Protein AF-A0A1Y2A714-F1 (afdb_monomer)

Foldseek 3Di:
DWDDPPPATHDDLVLLVLLPLVVVVVPPPCVPPCVVVVVVCVPDDPVNVVVVVVVVVVVVVVPPDDDDDPDPPPPDPPVVVVVVVVSVVSLVVVLVVLVVLVVVVVVVVVVVVVVVVVVVVLCVVQVPDDWDWDQAPVRDIDTDRPCPVVVLVVLVVVLVVLVVVLVVLVVVPPGAFDWPLSVLVNVLSVLCNVLPSVQLNVLCVPVVSPPVVSVVSNVVSVVVSVVVSCCSNCVLVVVCVVVVNNPQLVSGTGHDQQPQDPVPSHSPDCPPVDPVSSVSSVSSVSVVVVSPPQWDDDPNDIDGPPSVNSSCSVVPPD

Structure (mmCIF, N/CA/C/O backbone):
data_AF-A0A1Y2A714-F1
#
_entry.id   AF-A0A1Y2A714-F1
#
loop_
_atom_site.group_PDB
_atom_site.id
_atom_site.type_symbol
_atom_site.label_atom_id
_atom_site.label_alt_id
_atom_site.label_comp_id
_atom_site.label_asym_id
_atom_site.label_entity_id
_atom_site.label_seq_id
_atom_site.pdbx_PDB_ins_code
_atom_site.Cartn_x
_atom_site.Cartn_y
_atom_site.Cartn_z
_atom_site.occupancy
_atom_site.B_iso_or_equiv
_atom_site.auth_seq_id
_atom_site.auth_comp_id
_atom_site.auth_asym_id
_atom_site.auth_atom_id
_atom_site.pdbx_PDB_model_num
ATOM 1 N N . MET A 1 1 ? 9.488 -5.559 -3.056 1.00 41.94 1 MET A N 1
ATOM 2 C CA . MET A 1 1 ? 9.837 -6.793 -3.788 1.00 41.94 1 MET A CA 1
ATOM 3 C C . MET A 1 1 ? 11.002 -6.438 -4.694 1.00 41.94 1 MET A C 1
ATOM 5 O O . MET A 1 1 ? 10.881 -5.442 -5.398 1.00 41.94 1 MET A O 1
ATOM 9 N N . TYR A 1 2 ? 12.133 -7.137 -4.580 1.00 45.69 2 TYR A N 1
ATOM 10 C CA . TYR A 1 2 ? 13.398 -6.725 -5.201 1.00 45.69 2 TYR A CA 1
ATOM 11 C C . TYR A 1 2 ? 14.083 -7.926 -5.824 1.00 45.69 2 TYR A C 1
ATOM 13 O O . TYR A 1 2 ? 14.178 -8.977 -5.193 1.00 45.69 2 TYR A O 1
ATOM 21 N N . ILE A 1 3 ? 14.609 -7.734 -7.025 1.00 43.56 3 ILE A N 1
ATOM 22 C CA . ILE A 1 3 ? 15.665 -8.586 -7.552 1.00 43.56 3 ILE A CA 1
ATOM 23 C C . ILE A 1 3 ? 16.965 -7.998 -7.003 1.00 43.56 3 ILE A C 1
ATOM 25 O O . ILE A 1 3 ? 17.339 -6.874 -7.332 1.00 43.56 3 ILE A O 1
ATOM 29 N N . SER A 1 4 ? 17.575 -8.704 -6.056 1.00 37.75 4 SER A N 1
ATOM 30 C CA . SER A 1 4 ? 18.869 -8.346 -5.481 1.00 37.75 4 SER A CA 1
ATOM 31 C C . SER A 1 4 ? 19.906 -9.288 -6.069 1.00 37.75 4 SER A C 1
ATOM 33 O O . SER A 1 4 ? 20.139 -10.366 -5.527 1.00 37.75 4 SER A O 1
ATOM 35 N N . THR A 1 5 ? 20.557 -8.890 -7.157 1.00 37.88 5 THR A N 1
ATOM 36 C CA . THR A 1 5 ? 21.725 -9.610 -7.671 1.00 37.88 5 THR A CA 1
ATOM 37 C C . THR A 1 5 ? 22.938 -9.250 -6.819 1.00 37.88 5 THR A C 1
ATOM 39 O O . THR A 1 5 ? 23.708 -8.395 -7.239 1.00 37.88 5 THR A O 1
ATOM 42 N N . ALA A 1 6 ? 23.041 -9.839 -5.615 1.00 35.09 6 ALA A N 1
ATOM 43 C CA . ALA A 1 6 ? 24.144 -9.920 -4.625 1.00 35.09 6 ALA A CA 1
ATOM 44 C C . ALA A 1 6 ? 25.043 -8.688 -4.305 1.00 35.09 6 ALA A C 1
ATOM 46 O O . ALA A 1 6 ? 25.675 -8.666 -3.255 1.00 35.09 6 ALA A O 1
ATOM 47 N N . GLN A 1 7 ? 25.124 -7.672 -5.159 1.00 34.84 7 GLN A N 1
ATOM 48 C CA . GLN A 1 7 ? 25.982 -6.488 -5.088 1.00 34.84 7 GLN A CA 1
ATOM 49 C C . GLN A 1 7 ? 25.327 -5.237 -5.713 1.00 34.84 7 GLN A C 1
ATOM 51 O O . GLN A 1 7 ? 25.767 -4.126 -5.433 1.00 34.84 7 GLN A O 1
ATOM 56 N N . LYS A 1 8 ? 24.269 -5.378 -6.529 1.00 52.00 8 LYS A N 1
ATOM 57 C CA . LYS A 1 8 ? 23.484 -4.255 -7.075 1.00 52.00 8 LYS A CA 1
ATOM 58 C C . LYS A 1 8 ? 21.993 -4.464 -6.810 1.00 52.00 8 LYS A C 1
ATOM 60 O O . LYS A 1 8 ? 21.486 -5.582 -6.869 1.00 52.00 8 LYS A O 1
ATOM 65 N N . LEU A 1 9 ? 21.312 -3.374 -6.469 1.00 57.62 9 LEU A N 1
ATOM 66 C CA . LEU A 1 9 ? 19.875 -3.344 -6.228 1.00 57.62 9 LEU A CA 1
ATOM 67 C C . LEU A 1 9 ? 19.150 -3.136 -7.560 1.00 57.62 9 LEU A C 1
ATOM 69 O O . LEU A 1 9 ? 19.301 -2.080 -8.169 1.00 57.62 9 LEU A O 1
ATOM 73 N N . GLY A 1 10 ? 18.387 -4.137 -8.001 1.00 62.19 10 GLY A N 1
ATOM 74 C CA . GLY A 1 10 ? 17.701 -4.142 -9.293 1.00 62.19 10 GLY A CA 1
ATOM 75 C C . GLY A 1 10 ? 18.187 -5.261 -10.213 1.00 62.19 10 GLY A C 1
ATOM 76 O O . GLY A 1 10 ? 19.173 -5.935 -9.931 1.00 62.19 10 GLY A O 1
ATO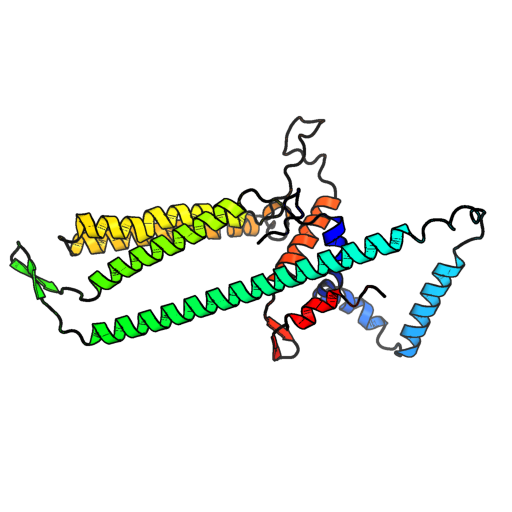M 77 N N . MET A 1 11 ? 17.465 -5.459 -11.313 1.00 66.88 11 MET A N 1
ATOM 78 C CA . MET A 1 11 ? 17.868 -6.362 -12.386 1.00 66.88 11 MET A CA 1
ATOM 79 C C . MET A 1 11 ? 18.783 -5.590 -13.349 1.00 66.88 11 MET A C 1
ATOM 81 O O . MET A 1 11 ? 18.513 -4.431 -13.679 1.00 66.88 11 MET A O 1
ATOM 85 N N . SER A 1 12 ? 19.887 -6.184 -13.789 1.00 69.81 12 SER A N 1
ATOM 86 C CA . SER A 1 12 ? 20.705 -5.542 -14.825 1.00 69.81 12 SER A CA 1
ATOM 87 C C . SER A 1 12 ? 19.903 -5.402 -16.126 1.00 69.81 12 SER A C 1
ATOM 89 O O . SER A 1 12 ? 18.971 -6.167 -16.378 1.00 69.81 12 SER A O 1
ATOM 91 N N . TYR A 1 13 ? 20.245 -4.417 -16.963 1.00 72.12 13 TYR A N 1
ATOM 92 C CA . TYR A 1 13 ? 19.576 -4.251 -18.258 1.00 72.12 13 TYR A CA 1
ATOM 93 C C . TYR A 1 13 ? 19.666 -5.525 -19.108 1.00 72.12 13 TYR A C 1
ATOM 95 O O . TYR A 1 13 ? 18.669 -5.937 -19.695 1.00 72.12 13 TYR A O 1
ATOM 103 N N . ASP A 1 14 ? 20.822 -6.190 -19.088 1.00 73.62 14 ASP A N 1
ATOM 104 C CA . ASP A 1 14 ? 21.053 -7.435 -19.822 1.00 73.62 14 ASP A CA 1
ATOM 105 C C . ASP A 1 14 ? 20.144 -8.568 -19.336 1.00 73.62 14 ASP A C 1
ATOM 107 O O . ASP A 1 14 ? 19.636 -9.348 -20.135 1.00 73.62 14 ASP A O 1
ATOM 111 N N . GLU A 1 15 ? 19.904 -8.668 -18.028 1.00 73.00 15 GLU A N 1
ATOM 112 C CA . GLU A 1 15 ? 18.958 -9.637 -17.466 1.00 73.00 15 GLU A CA 1
ATOM 113 C C . GLU A 1 15 ? 17.512 -9.314 -17.854 1.00 73.00 15 GLU A C 1
ATOM 115 O O . GLU A 1 15 ? 16.745 -10.228 -18.149 1.00 73.00 15 GLU A O 1
ATOM 120 N N . LEU A 1 16 ? 17.151 -8.029 -17.907 1.00 78.12 16 LEU A N 1
ATOM 121 C CA . LEU A 1 16 ? 15.817 -7.579 -18.298 1.00 78.12 16 LEU A CA 1
ATOM 122 C C . LEU A 1 16 ? 15.546 -7.816 -19.792 1.00 78.12 16 LEU A C 1
ATOM 124 O O . LEU A 1 16 ? 14.443 -8.207 -20.164 1.00 78.12 16 LEU A O 1
ATOM 128 N N . ASP A 1 17 ? 16.546 -7.602 -20.651 1.00 77.19 17 ASP A N 1
ATOM 129 C CA . ASP A 1 17 ? 16.449 -7.837 -22.096 1.00 77.19 17 ASP A CA 1
ATOM 130 C C . ASP A 1 17 ? 16.287 -9.329 -22.424 1.00 77.19 17 ASP A C 1
ATOM 132 O O . ASP A 1 17 ? 15.484 -9.713 -23.275 1.00 77.19 17 ASP A O 1
ATOM 136 N N . ARG A 1 18 ? 16.954 -10.197 -21.653 1.00 75.62 18 ARG A N 1
ATOM 137 C CA . ARG A 1 18 ? 16.832 -11.660 -21.771 1.00 75.62 18 ARG A CA 1
ATOM 138 C C . ARG A 1 18 ? 15.441 -12.194 -21.441 1.00 75.62 18 ARG A C 1
ATOM 140 O O . ARG A 1 18 ? 15.117 -13.305 -21.851 1.00 75.62 18 ARG A O 1
ATOM 147 N N . LEU A 1 19 ? 14.604 -11.437 -20.727 1.00 71.50 19 LEU A N 1
ATOM 148 C CA . LEU A 1 19 ? 13.249 -11.868 -20.374 1.00 71.50 19 LEU A CA 1
ATOM 149 C C . LEU A 1 19 ? 12.260 -11.847 -21.546 1.00 71.50 19 LEU A C 1
ATOM 151 O O . LEU A 1 19 ? 11.089 -12.105 -21.303 1.00 71.50 19 LEU A O 1
ATOM 155 N N . ASN A 1 20 ? 12.686 -11.543 -22.780 1.00 67.88 20 ASN A N 1
ATOM 156 C CA . ASN A 1 20 ? 11.865 -11.548 -24.000 1.00 67.88 20 ASN A CA 1
ATOM 157 C C . ASN A 1 20 ? 10.386 -11.173 -23.756 1.00 67.88 20 ASN A C 1
ATOM 159 O O . ASN A 1 20 ? 9.452 -11.913 -24.077 1.00 67.88 20 ASN A O 1
ATOM 163 N N . LEU A 1 21 ? 10.165 -10.003 -23.145 1.00 69.69 21 LEU A N 1
ATOM 164 C CA . LEU A 1 21 ? 8.827 -9.530 -22.769 1.00 69.69 21 LEU A CA 1
ATOM 165 C C . LEU A 1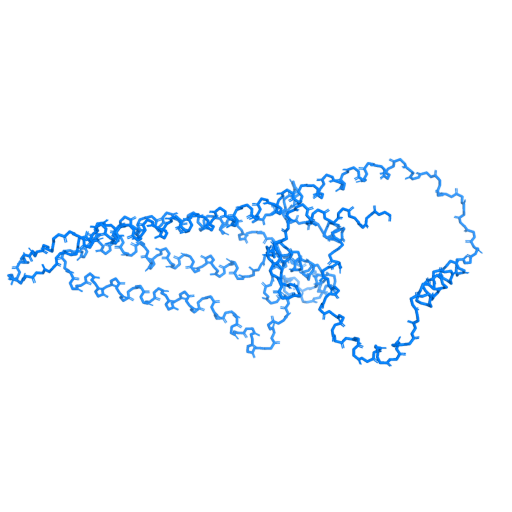 21 ? 7.949 -9.201 -23.995 1.00 69.69 21 LEU A C 1
ATOM 167 O O . LEU A 1 21 ? 6.774 -8.869 -23.836 1.00 69.69 21 LEU A O 1
ATOM 171 N N . GLN A 1 22 ? 8.487 -9.325 -25.217 1.00 65.38 22 GLN A N 1
ATOM 172 C CA . GLN A 1 22 ? 7.784 -9.077 -26.479 1.00 65.38 22 GLN A CA 1
ATOM 173 C C . GLN A 1 22 ? 6.536 -9.954 -26.646 1.00 65.38 22 GLN A C 1
ATOM 175 O O . GLN A 1 22 ? 5.568 -9.519 -27.269 1.00 65.38 22 GLN A O 1
ATOM 180 N N . VAL A 1 23 ? 6.499 -11.137 -26.017 1.00 58.88 23 VAL A N 1
ATOM 181 C CA . VAL A 1 23 ? 5.310 -12.011 -25.992 1.00 58.88 23 VAL A CA 1
ATOM 182 C C . VAL A 1 23 ? 4.069 -11.276 -25.459 1.00 58.88 23 VAL A C 1
ATOM 184 O O . VAL A 1 23 ? 2.953 -11.567 -25.883 1.00 58.88 23 VAL A O 1
ATOM 187 N N . PHE A 1 24 ? 4.247 -10.278 -24.587 1.00 56.84 24 PHE A N 1
ATOM 188 C CA . PHE A 1 24 ? 3.150 -9.502 -24.003 1.00 56.84 24 PHE A CA 1
ATOM 189 C C . PHE A 1 24 ? 2.828 -8.208 -24.762 1.00 56.84 24 PHE A C 1
ATOM 191 O O . PHE A 1 24 ? 1.756 -7.643 -24.560 1.00 56.84 24 PHE A O 1
ATOM 198 N N . GLN A 1 25 ? 3.708 -7.744 -25.654 1.00 58.78 25 GLN A N 1
ATOM 199 C CA . GLN A 1 25 ? 3.500 -6.503 -26.412 1.00 58.78 25 GLN A CA 1
ATOM 200 C C . GLN A 1 25 ? 2.583 -6.693 -27.634 1.00 58.78 25 GLN A C 1
ATOM 202 O O . GLN A 1 25 ? 1.975 -5.731 -28.098 1.00 58.78 25 GLN A O 1
ATOM 207 N N . ASN A 1 26 ? 2.418 -7.928 -28.120 1.00 53.97 26 ASN A N 1
ATOM 208 C CA . ASN A 1 26 ? 1.692 -8.219 -29.363 1.00 53.97 26 ASN A CA 1
ATOM 209 C C . ASN A 1 26 ? 0.158 -8.099 -29.292 1.00 53.97 26 ASN A C 1
ATOM 211 O O . ASN A 1 26 ? -0.487 -8.197 -30.336 1.00 53.97 26 ASN A O 1
ATOM 215 N N . ASN A 1 27 ? -0.444 -7.872 -28.120 1.00 55.66 27 ASN A N 1
ATOM 216 C CA . ASN A 1 27 ? -1.904 -7.744 -28.028 1.00 55.66 27 ASN A CA 1
ATOM 217 C C . ASN A 1 27 ? -2.415 -6.306 -28.210 1.00 55.66 27 ASN A C 1
ATOM 219 O O . ASN A 1 27 ? -3.501 -6.137 -28.754 1.00 55.66 27 ASN A O 1
ATOM 223 N N . ASP A 1 28 ? -1.634 -5.282 -27.847 1.00 55.34 28 ASP A N 1
ATOM 224 C CA . ASP A 1 28 ? -2.112 -3.889 -27.889 1.00 55.34 28 ASP A CA 1
ATOM 225 C C . ASP A 1 28 ? -1.687 -3.144 -29.170 1.00 55.34 28 ASP A C 1
ATOM 227 O O . ASP A 1 28 ? -2.425 -2.303 -29.682 1.00 55.34 28 ASP A O 1
ATOM 231 N N . SER A 1 29 ? -0.518 -3.458 -29.743 1.00 53.88 29 SER A N 1
ATOM 232 C CA . SER A 1 29 ? 0.002 -2.776 -30.944 1.00 53.88 29 SER A CA 1
ATOM 233 C C . SER A 1 29 ? -0.618 -3.276 -32.254 1.00 53.88 29 SER A C 1
ATOM 235 O O . SER A 1 29 ? -0.742 -2.519 -33.220 1.00 53.88 29 SER A O 1
ATOM 237 N N . ASN A 1 30 ? -1.083 -4.525 -32.278 1.00 49.34 30 ASN A N 1
ATOM 238 C CA . ASN A 1 30 ? -1.707 -5.131 -33.453 1.00 49.34 30 ASN A CA 1
ATOM 239 C C . ASN A 1 30 ? -3.146 -4.662 -33.698 1.00 49.34 30 ASN A C 1
ATOM 241 O O . ASN A 1 30 ? -3.695 -4.975 -34.752 1.00 49.34 30 ASN A O 1
ATOM 245 N N . MET A 1 31 ? -3.746 -3.903 -32.776 1.00 49.84 31 MET A N 1
ATOM 246 C CA . MET A 1 31 ? -5.106 -3.383 -32.940 1.00 49.84 31 MET A CA 1
ATOM 247 C C . MET A 1 31 ? -5.148 -2.027 -33.666 1.00 49.84 31 MET A C 1
ATOM 249 O O . MET A 1 31 ? -6.175 -1.679 -34.228 1.00 49.84 31 MET A O 1
ATOM 253 N N . ALA A 1 32 ? -4.038 -1.277 -33.717 1.00 53.75 32 ALA A N 1
ATOM 254 C CA . ALA A 1 32 ? -3.999 0.043 -34.362 1.00 53.75 32 ALA A CA 1
ATOM 255 C C . ALA A 1 32 ? -3.311 0.052 -35.742 1.00 53.75 32 ALA A C 1
ATOM 257 O O . ALA A 1 32 ? -3.595 0.923 -36.562 1.00 53.75 32 ALA A O 1
ATOM 258 N N . ILE A 1 33 ? -2.413 -0.902 -36.018 1.00 52.00 33 ILE A N 1
ATOM 259 C CA . ILE A 1 33 ? -1.654 -0.948 -37.285 1.00 52.00 33 ILE A CA 1
ATOM 260 C C . ILE A 1 33 ? -2.302 -1.900 -38.307 1.00 52.00 33 ILE A 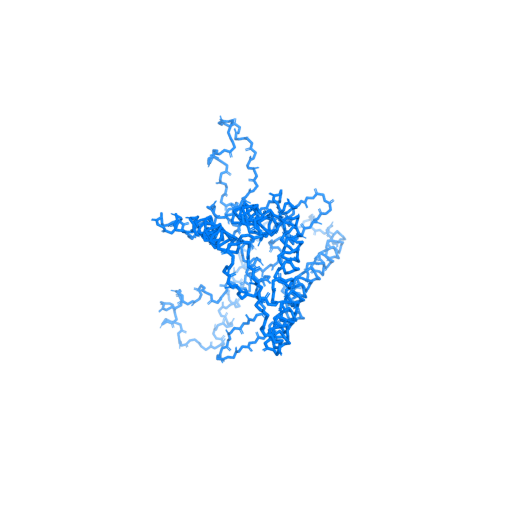C 1
ATOM 262 O O . ILE A 1 33 ? -2.216 -1.661 -39.513 1.00 52.00 33 ILE A O 1
ATOM 266 N N . ASN A 1 34 ? -3.045 -2.919 -37.860 1.00 49.16 34 ASN A N 1
ATOM 267 C CA . ASN A 1 34 ? -3.647 -3.883 -38.782 1.00 49.16 34 ASN A CA 1
ATOM 268 C C . ASN A 1 34 ? -4.875 -3.370 -39.540 1.00 49.16 34 ASN A C 1
ATOM 270 O O . ASN A 1 34 ? -5.140 -3.890 -40.615 1.00 49.16 34 ASN A O 1
ATOM 274 N N . ASP A 1 35 ? -5.578 -2.321 -39.115 1.00 52.62 35 ASP A N 1
ATOM 275 C CA . ASP A 1 35 ? -6.766 -1.889 -39.873 1.00 52.62 35 ASP A CA 1
ATOM 276 C C . ASP A 1 35 ? -6.438 -1.310 -41.264 1.00 52.62 35 ASP A C 1
ATOM 278 O O . ASP A 1 35 ? -7.311 -1.256 -42.129 1.00 52.62 35 ASP A O 1
ATOM 282 N N . LYS A 1 36 ? -5.175 -0.946 -41.542 1.00 55.97 36 LYS A N 1
ATOM 283 C CA . LYS A 1 36 ? -4.754 -0.480 -42.879 1.00 55.97 36 LYS A CA 1
ATOM 284 C C . LYS A 1 36 ? -4.013 -1.523 -43.724 1.00 55.97 36 LYS A C 1
ATOM 286 O O . LYS A 1 36 ? -4.126 -1.468 -44.947 1.00 55.97 36 LYS A O 1
ATOM 291 N N . GLU A 1 37 ? -3.316 -2.494 -43.128 1.00 55.22 37 GLU A N 1
ATOM 292 C CA . GLU A 1 37 ? -2.638 -3.572 -43.881 1.00 55.22 37 GLU A CA 1
ATOM 293 C C . GLU A 1 37 ? -3.461 -4.865 -44.001 1.00 55.22 37 GLU A C 1
ATOM 295 O O . GLU A 1 37 ? -3.327 -5.592 -44.990 1.00 55.22 37 GLU A O 1
ATOM 300 N N . LEU A 1 38 ? -4.382 -5.135 -43.071 1.00 49.97 38 LEU A N 1
ATOM 301 C CA . LEU A 1 38 ? -5.224 -6.336 -43.099 1.00 49.97 38 LEU A CA 1
ATOM 302 C C . LEU A 1 38 ? -6.270 -6.281 -44.227 1.00 49.97 38 LEU A C 1
ATOM 304 O O . LEU A 1 38 ? -6.628 -7.320 -44.779 1.00 49.97 38 LEU A O 1
ATOM 308 N N . ILE A 1 39 ? -6.658 -5.078 -44.673 1.00 55.84 39 ILE A N 1
ATOM 309 C CA . ILE A 1 39 ? -7.515 -4.883 -45.857 1.00 55.84 39 ILE A CA 1
ATOM 310 C C . ILE A 1 39 ? -6.774 -5.246 -47.162 1.00 55.84 39 ILE A C 1
ATOM 312 O O . ILE A 1 39 ? -7.410 -5.621 -48.146 1.00 55.84 39 ILE A O 1
ATOM 316 N N . LYS A 1 40 ? -5.431 -5.225 -47.188 1.00 55.78 40 LYS A N 1
ATOM 317 C CA . LYS A 1 40 ? -4.644 -5.587 -48.385 1.00 55.78 40 LYS A CA 1
ATOM 318 C C . LYS A 1 40 ? -4.181 -7.049 -48.412 1.00 55.78 40 LYS A C 1
ATOM 320 O O . LYS A 1 40 ? -3.915 -7.566 -49.494 1.00 55.78 40 LYS A O 1
ATOM 325 N N . ASN A 1 41 ? -4.126 -7.727 -47.262 1.00 54.69 41 ASN A N 1
ATOM 326 C CA . ASN A 1 41 ? -3.600 -9.097 -47.140 1.00 54.69 41 ASN A CA 1
ATOM 327 C C . ASN A 1 41 ? -4.651 -10.194 -46.877 1.00 54.69 41 ASN A C 1
ATOM 329 O O . ASN A 1 41 ? -4.293 -11.369 -46.811 1.00 54.69 41 ASN A O 1
ATOM 333 N N . GLN A 1 42 ? -5.945 -9.868 -46.816 1.00 52.06 42 GLN A N 1
ATOM 334 C CA . GLN A 1 42 ? -7.036 -10.817 -46.527 1.00 52.06 42 GLN A CA 1
ATOM 335 C C . GLN A 1 42 ? -7.315 -11.907 -47.592 1.00 52.06 42 GLN A C 1
ATOM 337 O O . GLN A 1 42 ? -8.334 -12.591 -47.526 1.00 52.06 42 GLN A O 1
ATOM 342 N N . ARG A 1 43 ? -6.422 -12.122 -48.564 1.00 56.72 43 ARG A N 1
ATOM 343 C CA . ARG A 1 43 ? -6.537 -13.213 -49.552 1.00 56.72 43 ARG A CA 1
ATOM 344 C C . ARG A 1 43 ? -5.318 -14.122 -49.653 1.00 56.72 43 ARG A C 1
ATOM 346 O O . ARG A 1 43 ? -5.300 -14.965 -50.543 1.00 56.72 43 ARG A O 1
ATOM 353 N N . LYS A 1 44 ? -4.323 -13.989 -48.770 1.00 66.12 44 LYS A N 1
ATOM 354 C CA . LYS A 1 44 ? -3.194 -14.923 -48.781 1.00 66.12 44 LYS A CA 1
ATOM 355 C C . LYS A 1 44 ? -3.508 -16.162 -47.950 1.00 66.12 44 LYS A C 1
ATOM 357 O O . LYS A 1 44 ? -3.827 -16.080 -46.766 1.00 66.12 44 LYS A O 1
ATOM 362 N N . THR A 1 45 ? -3.449 -17.316 -48.594 1.00 79.94 45 THR A N 1
ATOM 363 C CA . THR A 1 45 ? -3.586 -18.625 -47.955 1.00 79.94 45 THR A CA 1
ATOM 364 C C . THR A 1 45 ? -2.413 -18.862 -46.998 1.00 79.94 45 THR A C 1
ATOM 366 O O . THR A 1 45 ? -1.308 -18.376 -47.227 1.00 79.94 45 THR A O 1
ATOM 369 N N . MET A 1 46 ? -2.610 -19.643 -45.928 1.00 73.94 46 MET A N 1
ATOM 370 C CA . MET A 1 46 ? -1.565 -19.961 -44.931 1.00 73.94 46 MET A CA 1
ATOM 371 C C . MET A 1 46 ? -0.242 -20.432 -45.569 1.00 73.94 46 MET A C 1
ATOM 373 O O . MET A 1 46 ? 0.844 -20.153 -45.063 1.00 73.94 46 MET A O 1
ATOM 377 N N . ARG A 1 47 ? -0.337 -21.110 -46.718 1.00 78.44 47 ARG A N 1
ATOM 378 C CA . ARG A 1 47 ? 0.801 -21.594 -47.501 1.00 78.44 47 ARG A CA 1
ATOM 379 C C . ARG A 1 47 ? 1.637 -20.460 -48.103 1.00 78.44 47 ARG A C 1
ATOM 381 O O . ARG A 1 47 ? 2.859 -20.559 -48.117 1.00 78.44 47 ARG A O 1
ATOM 388 N N . GLU A 1 48 ? 1.002 -19.381 -48.550 1.00 81.88 48 GLU A N 1
ATOM 389 C CA . GLU A 1 48 ? 1.683 -18.206 -49.110 1.00 81.88 48 GLU A CA 1
ATOM 390 C C . GLU A 1 48 ? 2.415 -17.412 -48.026 1.00 81.88 48 GLU A C 1
ATOM 392 O O . GLU A 1 48 ? 3.505 -16.903 -48.272 1.00 81.88 48 GLU A O 1
ATOM 397 N N . THR A 1 49 ? 1.879 -17.369 -46.803 1.00 77.31 49 THR A N 1
ATOM 398 C CA . THR A 1 49 ? 2.559 -16.741 -45.659 1.00 77.31 49 THR A CA 1
ATOM 399 C C . THR A 1 49 ? 3.818 -17.509 -45.259 1.00 77.31 49 THR A C 1
ATOM 401 O O . THR A 1 49 ? 4.851 -16.906 -44.967 1.00 77.31 49 THR A O 1
ATOM 404 N N . ILE A 1 50 ? 3.756 -18.846 -45.279 1.00 81.00 50 ILE A N 1
ATOM 405 C CA . ILE A 1 50 ? 4.920 -19.700 -45.009 1.00 81.00 50 ILE A CA 1
ATOM 406 C C . ILE A 1 50 ? 5.984 -19.504 -46.096 1.00 81.00 50 ILE A C 1
ATOM 408 O O . ILE A 1 50 ? 7.146 -19.280 -45.765 1.00 81.00 50 ILE A O 1
ATOM 412 N N . LEU A 1 51 ? 5.591 -19.521 -47.375 1.00 88.44 51 LEU A N 1
ATOM 413 C CA . LEU A 1 51 ? 6.510 -19.303 -48.497 1.00 88.44 51 LEU A CA 1
ATOM 414 C C . LEU A 1 51 ? 7.186 -17.930 -48.434 1.00 88.44 51 LEU A C 1
ATOM 416 O O . LEU A 1 51 ? 8.403 -17.855 -48.566 1.00 88.44 51 LEU A O 1
ATOM 420 N N . PHE A 1 52 ? 6.432 -16.872 -48.138 1.00 87.06 52 PHE A N 1
ATOM 421 C CA . PHE A 1 52 ? 6.978 -15.520 -48.018 1.00 87.06 52 PHE A CA 1
ATOM 422 C C . PHE A 1 52 ? 8.017 -15.400 -46.892 1.00 87.06 52 PHE A C 1
ATOM 424 O O . PHE A 1 52 ? 9.065 -14.779 -47.065 1.00 87.06 52 PHE A O 1
ATOM 431 N N . ASN A 1 53 ? 7.768 -16.031 -45.741 1.00 84.50 53 ASN A N 1
ATOM 432 C CA . ASN A 1 53 ? 8.723 -16.030 -44.631 1.00 84.50 53 ASN A CA 1
ATOM 433 C C . ASN A 1 53 ? 9.987 -16.849 -44.940 1.00 84.50 53 ASN A C 1
ATOM 435 O O . ASN A 1 53 ? 11.079 -16.465 -44.517 1.00 84.50 53 ASN A O 1
ATOM 439 N N . ILE A 1 54 ? 9.852 -17.955 -45.679 1.00 88.81 54 ILE A N 1
ATOM 440 C CA . ILE A 1 54 ? 10.992 -18.758 -46.144 1.00 88.81 54 ILE A CA 1
ATOM 441 C C . ILE A 1 54 ? 11.836 -17.953 -47.139 1.00 88.81 54 ILE A C 1
ATOM 443 O O . ILE A 1 54 ? 13.053 -17.886 -46.989 1.00 88.81 54 ILE A O 1
ATOM 447 N N . GLU A 1 55 ? 11.199 -17.295 -48.106 1.00 87.19 55 GLU A N 1
ATOM 448 C CA . GLU A 1 55 ? 11.866 -16.482 -49.127 1.00 87.19 55 GLU A CA 1
ATOM 449 C C . GLU A 1 55 ? 12.604 -15.286 -48.512 1.00 87.19 55 GLU A C 1
ATOM 451 O O . GLU A 1 55 ? 13.756 -15.016 -48.853 1.00 87.19 55 GLU A O 1
ATOM 456 N N . LYS A 1 56 ? 11.998 -14.624 -47.519 1.00 90.50 56 LYS A N 1
ATOM 457 C CA . LYS A 1 56 ? 12.651 -13.548 -46.766 1.00 90.50 56 LYS A CA 1
ATOM 458 C C . LYS A 1 56 ? 13.914 -14.032 -46.044 1.00 90.50 56 LYS A C 1
ATOM 460 O O . LYS A 1 56 ? 14.952 -13.387 -46.161 1.00 90.50 56 LYS A O 1
ATOM 465 N N . LYS A 1 57 ? 13.851 -15.177 -45.352 1.00 82.56 57 LYS A N 1
ATOM 466 C CA . LYS A 1 57 ? 15.031 -15.757 -44.686 1.00 82.56 57 LYS A CA 1
ATOM 467 C C . LYS A 1 57 ? 16.107 -16.187 -45.683 1.00 82.56 57 LYS A C 1
ATOM 469 O O . LYS A 1 57 ? 17.286 -15.976 -45.426 1.00 82.56 57 LYS A O 1
ATOM 474 N N . LEU A 1 58 ? 15.727 -16.764 -46.821 1.00 87.69 58 LEU A N 1
ATOM 475 C CA . LEU A 1 58 ? 16.680 -17.150 -47.867 1.00 87.69 58 LEU A CA 1
ATOM 476 C C . LEU A 1 58 ? 17.406 -15.935 -48.461 1.00 87.69 58 LEU A C 1
ATOM 478 O O . LEU A 1 58 ? 18.612 -16.001 -48.685 1.00 87.69 58 LEU A O 1
ATOM 482 N N . ASN A 1 59 ? 16.710 -14.811 -48.641 1.00 83.25 59 ASN A N 1
ATOM 483 C CA . ASN A 1 59 ? 17.327 -13.566 -49.105 1.00 83.25 59 ASN A CA 1
ATOM 484 C C . ASN A 1 59 ? 18.275 -12.942 -48.069 1.00 83.25 59 ASN A C 1
ATOM 486 O O . ASN A 1 59 ? 19.274 -12.331 -48.445 1.00 83.25 59 ASN A O 1
ATOM 490 N N . GLU A 1 60 ? 18.012 -13.122 -46.774 1.00 81.12 60 GLU A N 1
ATOM 491 C CA . GLU A 1 60 ? 18.959 -12.741 -45.717 1.00 81.12 60 GLU A CA 1
ATOM 492 C C . GLU A 1 60 ? 20.228 -13.612 -45.753 1.00 81.12 60 GLU A C 1
ATOM 494 O O . GLU A 1 60 ? 21.329 -13.088 -45.588 1.00 81.12 60 GLU A O 1
ATOM 499 N N . PHE A 1 61 ? 20.105 -14.910 -46.059 1.00 81.44 61 PHE A N 1
ATOM 500 C CA . PHE A 1 61 ? 21.258 -15.801 -46.245 1.00 81.44 61 PHE A CA 1
ATOM 501 C C . PHE A 1 61 ? 22.069 -15.480 -47.509 1.00 81.44 61 PHE A C 1
ATOM 503 O O . PHE A 1 61 ? 23.296 -15.526 -47.473 1.00 81.44 61 PHE A O 1
ATOM 510 N N . GLY A 1 62 ? 21.409 -15.120 -48.614 1.00 74.75 62 GLY A N 1
ATOM 511 C CA . GLY A 1 62 ? 22.069 -14.827 -49.893 1.00 74.75 62 GLY A CA 1
ATOM 512 C C . GLY A 1 62 ? 22.923 -13.553 -49.903 1.00 74.75 62 GLY A C 1
ATOM 513 O O . GLY A 1 62 ? 23.795 -13.407 -50.756 1.00 74.75 62 GLY A O 1
ATOM 514 N N . ASN A 1 63 ? 22.715 -12.642 -48.947 1.00 67.25 63 ASN A N 1
ATOM 515 C CA . ASN A 1 63 ? 23.483 -11.399 -48.834 1.00 67.25 63 ASN A CA 1
ATOM 516 C C . ASN A 1 63 ? 24.760 -11.515 -47.982 1.00 67.25 63 ASN A C 1
ATOM 518 O O . ASN A 1 63 ? 25.500 -10.535 -47.873 1.00 67.25 63 ASN A O 1
ATOM 522 N N . PHE A 1 64 ? 25.080 -12.694 -47.438 1.00 60.75 64 PHE A N 1
ATOM 523 C CA . PHE A 1 64 ? 26.408 -12.971 -46.882 1.00 60.75 64 PHE A CA 1
ATOM 524 C C . PHE A 1 64 ? 27.401 -13.219 -48.024 1.00 60.75 64 PHE A C 1
ATOM 526 O O . PHE A 1 64 ? 27.737 -14.352 -48.358 1.00 60.75 64 PHE A O 1
ATOM 533 N N . LYS A 1 65 ? 27.854 -12.133 -48.659 1.00 60.94 65 LYS A N 1
ATOM 534 C CA . LYS A 1 65 ? 28.942 -12.190 -49.636 1.00 60.94 65 LYS A CA 1
ATOM 535 C C . LYS A 1 65 ? 30.211 -12.725 -48.976 1.00 60.94 65 LYS A C 1
ATOM 537 O O . LYS A 1 65 ? 30.696 -12.171 -47.992 1.00 60.94 65 LYS A O 1
ATOM 542 N N . GLU A 1 66 ? 30.727 -13.788 -49.578 1.00 59.62 66 GLU A N 1
ATOM 543 C CA . GLU A 1 66 ? 32.045 -14.373 -49.365 1.00 59.62 66 GLU A CA 1
ATOM 544 C C . GLU A 1 66 ? 33.131 -13.294 -49.451 1.00 59.62 66 GLU A C 1
ATOM 546 O O . GLU A 1 66 ? 33.457 -12.784 -50.521 1.00 59.62 66 GLU A O 1
ATOM 551 N N . GLY A 1 67 ? 33.673 -12.931 -48.294 1.00 53.69 67 GLY A N 1
ATOM 552 C CA . GLY A 1 67 ? 34.820 -12.048 -48.149 1.00 53.69 67 GLY A CA 1
ATOM 553 C C . GLY A 1 67 ? 35.567 -12.424 -46.879 1.00 53.69 67 GLY A C 1
ATOM 554 O O . GLY A 1 67 ? 35.217 -11.962 -45.800 1.00 53.69 67 GLY A O 1
ATOM 555 N N . GLU A 1 68 ? 36.519 -13.348 -47.030 1.00 54.97 68 GLU A N 1
ATOM 556 C CA . GLU A 1 68 ? 37.690 -13.583 -46.173 1.00 54.97 68 GLU A CA 1
ATOM 557 C C . GLU A 1 68 ? 37.564 -13.232 -44.679 1.00 54.97 68 GLU A C 1
ATOM 559 O O . GLU A 1 68 ? 38.018 -12.176 -44.261 1.00 54.97 68 GLU A O 1
ATOM 564 N N . TYR A 1 69 ? 37.055 -14.147 -43.843 1.00 53.31 69 TYR A N 1
ATOM 565 C CA . TYR A 1 69 ? 37.453 -14.219 -42.421 1.00 53.31 69 TYR A CA 1
ATOM 566 C C . TYR A 1 69 ? 37.068 -15.568 -41.772 1.00 53.31 69 TYR A C 1
ATOM 568 O O . TYR A 1 69 ? 36.369 -15.629 -40.766 1.00 53.31 69 TYR A O 1
ATOM 576 N N . TRP A 1 70 ? 37.507 -16.689 -42.356 1.00 49.38 70 TRP A N 1
ATOM 577 C CA . TRP A 1 70 ? 37.108 -18.047 -41.929 1.00 49.38 70 TRP A CA 1
ATOM 578 C C . TRP A 1 70 ? 38.155 -18.830 -41.114 1.00 49.38 70 TRP A C 1
ATOM 580 O O . TRP A 1 70 ? 38.067 -20.051 -41.037 1.00 49.38 70 TRP A O 1
ATOM 590 N N . ILE A 1 71 ? 39.140 -18.177 -40.476 1.00 51.22 71 ILE A N 1
ATOM 591 C CA . ILE A 1 71 ? 40.229 -18.916 -39.787 1.00 51.22 71 ILE A CA 1
ATOM 592 C C . ILE A 1 71 ? 40.268 -18.760 -38.252 1.00 51.22 71 ILE A C 1
ATOM 594 O O . ILE A 1 71 ? 40.828 -19.624 -37.589 1.00 51.22 71 ILE A O 1
ATOM 598 N N . ASN A 1 72 ? 39.576 -17.798 -37.628 1.00 50.06 72 ASN A N 1
ATOM 599 C CA . ASN A 1 72 ? 39.704 -17.593 -36.167 1.00 50.06 72 ASN A CA 1
ATOM 600 C C . ASN A 1 72 ? 38.475 -17.943 -35.304 1.00 50.06 72 ASN A C 1
ATOM 602 O O . ASN A 1 72 ? 38.481 -17.658 -34.109 1.00 50.06 72 ASN A O 1
ATOM 606 N N . HIS A 1 73 ? 37.430 -18.585 -35.840 1.00 48.53 73 HIS A N 1
ATOM 607 C CA . HIS A 1 73 ? 36.162 -18.755 -35.105 1.00 48.53 73 HIS A CA 1
ATOM 608 C C . HIS A 1 73 ? 35.864 -20.179 -34.585 1.00 48.53 73 HIS A C 1
ATOM 610 O O . HIS A 1 73 ? 34.703 -20.526 -34.368 1.00 48.53 73 HIS A O 1
ATOM 616 N N . PHE A 1 74 ? 36.887 -21.009 -34.339 1.00 48.56 74 PHE A N 1
ATOM 617 C CA . PHE A 1 74 ? 36.701 -22.386 -33.836 1.00 48.56 74 PHE A CA 1
ATOM 618 C C . PHE A 1 74 ? 37.114 -22.605 -32.364 1.00 48.56 74 PHE A C 1
ATOM 620 O O . PHE A 1 74 ? 37.320 -23.738 -31.936 1.00 48.56 74 PHE A O 1
ATOM 627 N N . GLN A 1 75 ? 37.220 -21.541 -31.557 1.00 48.66 75 GLN A N 1
ATOM 628 C CA . GLN A 1 75 ? 37.697 -21.631 -30.164 1.00 48.66 75 GLN A CA 1
ATOM 629 C C . GLN A 1 75 ? 36.789 -20.961 -29.111 1.00 48.66 75 GLN A C 1
ATOM 631 O O . GLN A 1 75 ? 37.267 -20.461 -28.098 1.00 48.66 75 GLN A O 1
ATOM 636 N N . THR A 1 76 ? 35.463 -20.977 -29.299 1.00 47.66 76 THR A N 1
ATOM 637 C CA . THR A 1 76 ? 34.496 -20.395 -28.333 1.00 47.66 76 THR A CA 1
ATOM 638 C C . THR A 1 76 ? 33.431 -21.363 -27.797 1.00 47.66 76 THR A C 1
ATOM 640 O O . THR A 1 76 ? 32.490 -20.945 -27.122 1.00 47.66 76 THR A O 1
ATOM 643 N N . SER A 1 77 ? 33.556 -22.676 -28.013 1.00 51.84 77 SER A N 1
ATOM 644 C CA . SER A 1 77 ? 32.493 -23.620 -27.628 1.00 51.84 77 SER A CA 1
ATOM 645 C C . SER A 1 77 ? 32.424 -23.945 -26.126 1.00 51.84 77 SER A C 1
ATOM 647 O O . SER A 1 77 ? 31.339 -24.261 -25.636 1.00 51.84 77 SER A O 1
ATOM 649 N N . SER A 1 78 ? 33.506 -23.802 -25.350 1.00 53.38 78 SER A N 1
ATOM 650 C CA . SER A 1 78 ? 33.519 -24.208 -23.930 1.00 53.38 78 SER A CA 1
ATOM 651 C C . SER A 1 78 ? 33.031 -23.136 -22.943 1.00 53.38 78 SER A C 1
ATOM 653 O O . SER A 1 78 ? 32.445 -23.480 -21.915 1.00 53.38 78 SER A O 1
ATOM 655 N N . THR A 1 79 ? 33.170 -21.841 -23.250 1.00 55.88 79 THR A N 1
ATOM 656 C CA . THR A 1 79 ? 32.634 -20.750 -22.407 1.00 55.88 79 THR A CA 1
ATOM 657 C C . THR A 1 79 ? 31.119 -20.569 -22.557 1.00 55.88 79 THR A C 1
ATOM 659 O O . THR A 1 79 ? 30.468 -20.069 -21.639 1.00 55.88 79 THR A O 1
ATOM 662 N N . SER A 1 80 ? 30.528 -21.056 -23.656 1.00 57.47 80 SER A N 1
ATOM 663 C CA . SER A 1 80 ? 29.084 -20.965 -23.930 1.00 57.47 80 SER A CA 1
ATOM 664 C C . SER A 1 80 ? 28.207 -21.868 -23.044 1.00 57.47 80 SER A C 1
ATOM 666 O O . SER A 1 80 ? 27.033 -21.581 -22.813 1.00 57.47 80 SER A O 1
ATOM 668 N N . ILE A 1 81 ? 28.758 -22.963 -22.511 1.00 62.16 81 ILE A N 1
ATOM 669 C CA . ILE A 1 81 ? 27.994 -23.908 -21.680 1.00 62.16 81 ILE A CA 1
ATOM 670 C C . ILE A 1 81 ? 27.840 -23.360 -20.255 1.00 62.16 81 ILE A C 1
ATOM 672 O O . ILE A 1 81 ? 26.785 -23.508 -19.629 1.00 62.16 81 ILE A O 1
ATOM 676 N N . HIS A 1 82 ? 28.871 -22.680 -19.741 1.00 67.38 82 HIS A N 1
ATOM 677 C CA . HIS A 1 82 ? 28.839 -22.150 -18.381 1.00 67.38 82 HIS A CA 1
ATOM 678 C C . HIS A 1 82 ? 27.909 -20.930 -18.246 1.00 67.38 82 HIS A C 1
ATOM 680 O O . HIS A 1 82 ? 27.279 -20.770 -17.194 1.00 67.38 82 HIS A O 1
ATOM 686 N N . SER A 1 83 ? 27.756 -20.121 -19.305 1.00 71.62 83 SER A N 1
ATOM 687 C CA . SER A 1 83 ? 26.789 -19.014 -19.342 1.00 71.62 83 SER A CA 1
ATOM 688 C C . SER A 1 83 ? 25.342 -19.520 -19.344 1.00 71.62 83 SER A C 1
ATOM 690 O O . SER A 1 83 ? 24.552 -19.072 -18.511 1.00 71.62 83 SER A O 1
ATOM 692 N N . LYS A 1 84 ? 25.021 -20.540 -20.156 1.00 75.56 84 LYS A N 1
ATOM 693 C CA . LYS A 1 84 ? 23.677 -21.148 -20.204 1.00 75.56 84 LYS A CA 1
ATOM 694 C C . LYS A 1 84 ? 23.223 -21.694 -18.848 1.00 75.56 84 LYS A C 1
ATOM 696 O O . LYS A 1 84 ? 22.078 -21.494 -18.448 1.00 75.56 84 LYS A O 1
ATOM 701 N N . LYS A 1 85 ? 24.111 -22.352 -18.088 1.00 78.56 85 LYS A N 1
ATOM 702 C CA . LYS A 1 85 ? 23.756 -22.876 -16.752 1.00 78.56 85 LYS A CA 1
ATOM 703 C C . LYS A 1 85 ? 23.417 -21.753 -15.763 1.00 78.56 85 LYS A C 1
ATOM 705 O O . LYS A 1 85 ? 22.475 -21.896 -14.985 1.00 78.56 85 LYS A O 1
ATOM 710 N N . LYS A 1 86 ? 24.159 -20.638 -15.804 1.00 80.06 86 LYS A N 1
ATOM 711 C CA . LYS A 1 86 ? 23.895 -19.467 -14.954 1.00 80.06 86 LYS A CA 1
ATOM 712 C C . LYS A 1 86 ? 22.558 -18.812 -15.320 1.00 80.06 86 LYS A C 1
ATOM 714 O O . LYS A 1 86 ? 21.780 -18.495 -14.427 1.00 80.06 86 LYS A O 1
ATOM 719 N N . GLU A 1 87 ? 22.246 -18.707 -16.606 1.00 75.69 87 GLU A N 1
ATOM 720 C CA . GLU A 1 87 ? 20.976 -18.153 -17.104 1.00 75.69 87 GLU A CA 1
ATOM 721 C C . GLU A 1 87 ? 19.752 -18.961 -16.675 1.00 75.69 87 GLU A C 1
ATOM 723 O O . GLU A 1 87 ? 18.762 -18.402 -16.204 1.00 75.69 87 GLU A O 1
ATOM 728 N N . VAL A 1 88 ? 19.822 -20.290 -16.769 1.00 80.31 88 VAL A N 1
ATOM 729 C CA . VAL A 1 88 ? 18.723 -21.147 -16.304 1.00 80.31 88 VAL A CA 1
ATOM 730 C C . VAL A 1 88 ? 18.481 -20.950 -14.803 1.00 80.31 88 VAL A C 1
ATOM 732 O O . VAL A 1 88 ? 17.329 -20.943 -14.368 1.00 80.31 88 VAL A O 1
ATOM 735 N N . SER A 1 89 ? 19.541 -20.747 -14.013 1.00 83.69 89 SER A N 1
ATOM 736 C CA . SER A 1 89 ? 19.410 -20.524 -12.569 1.00 83.69 89 SER A CA 1
ATOM 737 C C . SER A 1 89 ? 18.791 -19.166 -12.209 1.00 83.69 89 SER A C 1
ATOM 739 O O . SER A 1 89 ? 17.908 -19.124 -11.353 1.00 83.69 89 SER A O 1
ATOM 741 N N . THR A 1 90 ? 19.158 -18.075 -12.895 1.00 80.00 90 THR A N 1
ATOM 742 C CA . THR A 1 90 ? 18.588 -16.741 -12.625 1.00 80.00 90 THR A CA 1
ATOM 743 C C . THR A 1 90 ? 17.110 -16.666 -13.004 1.00 80.00 90 THR A C 1
ATOM 745 O O . THR A 1 90 ? 16.307 -16.092 -12.270 1.00 80.00 90 THR A O 1
ATOM 748 N N . LEU A 1 91 ? 16.712 -17.309 -14.106 1.00 77.25 91 LEU A N 1
ATOM 749 C CA . LEU A 1 91 ? 15.312 -17.360 -14.534 1.00 77.25 91 LEU A CA 1
ATOM 750 C C . LEU A 1 91 ? 14.446 -18.194 -13.575 1.00 77.25 91 LEU A C 1
ATOM 752 O O . LEU A 1 91 ? 13.304 -17.833 -13.285 1.00 77.25 91 LEU A O 1
ATOM 756 N N . GLN A 1 92 ? 14.994 -19.283 -13.028 1.00 81.19 92 GLN A N 1
ATOM 757 C CA . GLN A 1 92 ? 14.331 -20.055 -11.973 1.00 81.19 92 GLN A CA 1
ATOM 758 C C . GLN A 1 92 ? 14.154 -19.239 -10.689 1.00 81.19 92 GLN A C 1
ATOM 760 O O . GLN A 1 92 ? 13.078 -19.278 -10.088 1.00 81.19 92 GLN A O 1
ATOM 765 N N . GLU A 1 93 ? 15.171 -18.477 -10.282 1.00 83.88 93 GLU A N 1
ATOM 766 C CA . GLU A 1 93 ? 15.092 -17.589 -9.121 1.00 83.88 93 GLU A CA 1
ATOM 767 C C . GLU A 1 93 ? 14.039 -16.492 -9.323 1.00 83.88 93 GLU A C 1
ATOM 769 O O . GLU A 1 93 ? 13.213 -16.251 -8.440 1.00 83.88 93 GLU A O 1
ATOM 774 N N . LEU A 1 94 ? 13.984 -15.891 -10.514 1.00 79.62 94 LEU A N 1
ATOM 775 C CA . LEU A 1 94 ? 12.966 -14.903 -10.857 1.00 79.62 94 LEU A CA 1
ATOM 776 C C . LEU A 1 94 ? 11.551 -15.486 -10.795 1.00 79.62 94 LEU A C 1
ATOM 778 O O . LEU A 1 94 ? 10.670 -14.888 -10.182 1.00 79.62 94 LEU A O 1
ATOM 782 N N . ASN A 1 95 ? 11.324 -16.659 -11.388 1.00 79.06 95 ASN A N 1
ATOM 783 C CA . ASN A 1 95 ? 10.011 -17.306 -11.356 1.00 79.06 95 ASN A CA 1
ATOM 784 C C . ASN A 1 95 ? 9.599 -17.674 -9.928 1.00 79.06 95 ASN A C 1
ATOM 786 O O . ASN A 1 95 ? 8.435 -17.502 -9.557 1.00 79.06 95 ASN A O 1
ATOM 790 N N . LYS A 1 96 ? 10.554 -18.110 -9.098 1.00 84.56 96 LYS A N 1
ATOM 791 C CA . LYS A 1 96 ? 10.327 -18.343 -7.669 1.00 84.56 96 LYS A CA 1
ATOM 792 C C . LYS A 1 96 ? 9.917 -17.052 -6.960 1.00 84.56 96 LYS A C 1
ATOM 794 O O . LYS A 1 96 ? 8.951 -17.063 -6.200 1.00 84.56 96 LYS A O 1
ATOM 799 N N . ASN A 1 97 ? 10.582 -15.939 -7.262 1.00 83.31 97 ASN A N 1
ATOM 800 C CA . ASN A 1 97 ? 10.238 -14.623 -6.735 1.00 83.31 97 ASN A CA 1
ATOM 801 C C . ASN A 1 97 ? 8.828 -14.199 -7.179 1.00 83.31 97 ASN A C 1
ATOM 803 O O . ASN A 1 97 ? 8.001 -13.872 -6.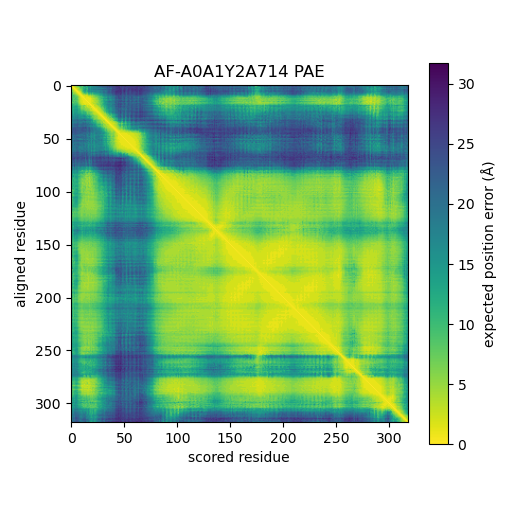334 1.00 83.31 97 ASN A O 1
ATOM 807 N N . VAL A 1 98 ? 8.491 -14.271 -8.469 1.00 81.81 98 VAL A N 1
ATOM 808 C CA . VAL A 1 98 ? 7.145 -13.922 -8.967 1.00 81.81 98 VAL A CA 1
ATOM 809 C C . VAL A 1 98 ? 6.061 -14.789 -8.318 1.00 81.81 98 VAL A C 1
ATOM 811 O O . VAL A 1 98 ? 5.042 -14.265 -7.869 1.00 81.81 98 VAL A O 1
ATOM 814 N N . SER A 1 99 ? 6.293 -16.098 -8.196 1.00 82.19 99 SER A N 1
ATOM 815 C CA . SER A 1 99 ? 5.371 -17.000 -7.497 1.00 82.19 99 SER A CA 1
ATOM 816 C C . SER A 1 99 ? 5.207 -16.619 -6.026 1.00 82.19 99 SER A C 1
ATOM 818 O O . SER A 1 99 ? 4.096 -16.665 -5.500 1.00 82.19 99 SER A O 1
ATOM 820 N N . TYR A 1 100 ? 6.292 -16.217 -5.364 1.00 85.88 100 TYR A N 1
ATOM 821 C CA . TYR A 1 100 ? 6.251 -15.730 -3.990 1.00 85.88 100 TYR A CA 1
ATOM 822 C C . TYR A 1 100 ? 5.414 -14.448 -3.866 1.00 85.88 100 TYR A C 1
ATOM 824 O O . TYR A 1 100 ? 4.607 -14.352 -2.950 1.00 85.88 100 TYR A O 1
ATOM 832 N N . ILE A 1 101 ? 5.508 -13.505 -4.815 1.00 82.31 101 ILE A N 1
ATOM 833 C CA . ILE A 1 101 ? 4.659 -12.292 -4.841 1.00 82.31 101 ILE A CA 1
ATOM 834 C C . ILE A 1 101 ? 3.182 -12.662 -4.900 1.00 82.31 101 ILE A C 1
ATOM 836 O O . ILE A 1 101 ? 2.370 -12.104 -4.169 1.00 82.31 101 ILE A O 1
ATOM 840 N N . HIS A 1 102 ? 2.828 -13.588 -5.787 1.00 82.19 102 HIS A N 1
ATOM 841 C CA . HIS A 1 102 ? 1.443 -14.026 -5.953 1.00 82.19 102 HIS A CA 1
ATOM 842 C C . HIS A 1 102 ? 0.917 -14.707 -4.696 1.00 82.19 102 HIS A C 1
ATOM 844 O O . HIS A 1 102 ? -0.192 -14.398 -4.264 1.00 82.19 102 HIS A O 1
ATOM 850 N N . SER A 1 103 ? 1.739 -15.559 -4.077 1.00 85.69 103 SER A N 1
ATOM 851 C CA . SER A 1 103 ? 1.438 -16.147 -2.772 1.00 85.69 103 SER A CA 1
ATOM 852 C C . SER A 1 103 ? 1.186 -15.058 -1.729 1.00 85.69 103 SER A C 1
ATOM 854 O O . SER A 1 103 ? 0.169 -15.102 -1.047 1.00 85.69 103 SER A O 1
ATOM 856 N N . LEU A 1 104 ? 2.043 -14.037 -1.670 1.00 83.88 104 LEU A N 1
ATOM 857 C CA . LEU A 1 104 ? 1.930 -12.934 -0.715 1.00 83.88 104 LEU A CA 1
ATOM 858 C C . LEU A 1 104 ? 0.645 -12.120 -0.935 1.00 83.88 104 LEU A C 1
ATOM 860 O O . LEU A 1 104 ? -0.071 -11.835 0.019 1.00 83.88 104 LEU A O 1
ATOM 864 N N . TYR A 1 105 ? 0.289 -11.801 -2.184 1.00 84.12 105 TYR A N 1
ATOM 865 C CA . TYR A 1 105 ? -0.989 -11.144 -2.489 1.00 84.12 105 TYR A CA 1
ATOM 866 C C . TYR A 1 105 ? -2.190 -11.991 -2.068 1.00 84.12 105 TYR A C 1
ATOM 868 O O . TYR A 1 105 ? -3.151 -11.455 -1.517 1.00 84.12 105 TYR A O 1
ATOM 876 N N . SER A 1 106 ? -2.139 -13.304 -2.309 1.00 84.88 106 SER A N 1
ATOM 877 C CA . SER A 1 106 ? -3.211 -14.206 -1.887 1.00 84.88 106 SER A CA 1
ATOM 878 C C . SER A 1 106 ? -3.309 -14.307 -0.363 1.00 84.88 106 SER A C 1
ATOM 880 O O . SER A 1 106 ? -4.411 -14.257 0.172 1.00 84.88 106 SER A O 1
ATOM 882 N N . GLU A 1 107 ? -2.176 -14.350 0.340 1.00 84.94 107 GLU A N 1
ATOM 883 C CA . GLU A 1 107 ? -2.103 -14.390 1.801 1.00 84.94 107 GLU A CA 1
ATOM 884 C C . GLU A 1 107 ? -2.681 -13.113 2.416 1.00 84.94 107 GLU A C 1
ATOM 886 O O . GLU A 1 107 ? -3.562 -13.186 3.269 1.00 84.94 107 GLU A O 1
ATOM 891 N N . VAL A 1 108 ? -2.278 -11.940 1.916 1.00 83.69 108 VAL A N 1
ATOM 892 C CA . VAL A 1 108 ? -2.840 -10.648 2.341 1.00 83.69 108 VAL A CA 1
ATOM 893 C C . VAL A 1 108 ? -4.347 -10.589 2.076 1.00 83.69 108 VAL A C 1
ATOM 895 O O . VAL A 1 108 ? -5.100 -10.127 2.932 1.00 83.69 108 VAL A O 1
ATOM 898 N N . GLY A 1 109 ? -4.808 -11.098 0.929 1.00 88.06 109 GLY A N 1
ATOM 899 C CA . GLY A 1 109 ? -6.235 -11.184 0.609 1.00 88.06 109 GLY A CA 1
ATOM 900 C C . GLY A 1 109 ? -7.018 -12.070 1.584 1.00 88.06 109 GLY A C 1
ATOM 901 O O . GLY A 1 109 ? -8.097 -11.686 2.035 1.00 88.06 109 GLY A O 1
ATOM 902 N N . VAL A 1 110 ? -6.462 -13.225 1.962 1.00 90.69 110 VAL A N 1
ATOM 903 C CA . VAL A 1 110 ? -7.063 -14.127 2.958 1.00 90.69 110 VAL A CA 1
ATOM 904 C C . VAL A 1 110 ? -7.080 -13.483 4.342 1.00 90.69 110 VAL A C 1
ATOM 906 O O . VAL A 1 110 ? -8.120 -13.501 4.997 1.00 90.69 110 VAL A O 1
ATOM 909 N N . ILE A 1 111 ? -5.978 -12.861 4.776 1.00 87.12 111 ILE A N 1
ATOM 910 C CA . ILE A 1 111 ? -5.908 -12.129 6.050 1.00 87.12 111 ILE A CA 1
ATOM 911 C C . ILE A 1 111 ? -6.981 -11.037 6.091 1.00 87.12 111 ILE A C 1
ATOM 913 O O . ILE A 1 111 ? -7.684 -10.897 7.092 1.00 87.12 111 ILE A O 1
ATOM 917 N N . TYR A 1 112 ? -7.154 -10.284 5.005 1.00 88.69 112 TYR A N 1
ATOM 918 C CA . TYR A 1 112 ? -8.186 -9.255 4.916 1.00 88.69 112 TYR A CA 1
ATOM 919 C C . TYR A 1 112 ? -9.601 -9.841 5.036 1.00 88.69 112 TYR A C 1
ATOM 921 O O . TYR A 1 112 ? -10.415 -9.339 5.811 1.00 88.69 112 TYR A O 1
ATOM 929 N N . PHE A 1 113 ? -9.883 -10.946 4.337 1.00 92.25 113 PHE A N 1
ATOM 930 C CA . PHE A 1 113 ? -11.171 -11.637 4.429 1.00 92.25 113 PHE A CA 1
ATOM 931 C C . PHE A 1 113 ? -11.460 -12.152 5.848 1.00 92.25 113 PHE A C 1
ATOM 933 O O . PHE A 1 113 ? -12.563 -11.970 6.360 1.00 92.25 113 PHE A O 1
ATOM 940 N N . VAL A 1 114 ? -10.464 -12.743 6.516 1.00 91.50 114 VAL A N 1
ATOM 941 C CA . VAL A 1 114 ? -10.591 -13.211 7.905 1.00 91.50 114 VAL A CA 1
ATOM 942 C C . VAL A 1 114 ? -10.879 -12.046 8.854 1.00 91.50 114 VAL A C 1
ATOM 944 O O . VAL A 1 114 ? -11.783 -12.155 9.680 1.00 91.50 114 VAL A O 1
ATOM 947 N N . ASN A 1 115 ? -10.180 -10.915 8.711 1.00 86.50 115 ASN A N 1
ATOM 948 C CA . ASN A 1 115 ? -10.453 -9.716 9.511 1.00 86.50 115 ASN A CA 1
ATOM 949 C C . ASN A 1 115 ? -11.888 -9.208 9.311 1.00 86.50 115 ASN A C 1
ATOM 951 O O . ASN A 1 115 ? -12.564 -8.887 10.286 1.00 86.50 115 ASN A O 1
ATOM 955 N N . LEU A 1 116 ? -12.396 -9.217 8.074 1.00 90.31 116 LEU A N 1
ATOM 956 C CA . LEU A 1 116 ? -13.783 -8.848 7.775 1.00 90.31 116 LEU A CA 1
ATOM 957 C C . LEU A 1 116 ? -14.779 -9.755 8.514 1.00 90.31 116 LEU A C 1
ATOM 959 O O . LEU A 1 116 ? -15.711 -9.263 9.152 1.00 90.31 116 LEU A O 1
ATOM 963 N N . VAL A 1 117 ? -14.561 -11.072 8.494 1.00 95.44 117 VAL A N 1
ATOM 964 C CA . VAL A 1 117 ? -15.402 -12.029 9.232 1.00 95.44 117 VAL A CA 1
ATOM 965 C C . VAL A 1 117 ? -15.349 -11.767 10.741 1.00 95.44 117 VAL A C 1
ATOM 967 O O . VAL A 1 117 ? -16.395 -11.760 11.390 1.00 95.44 117 VAL A O 1
ATOM 970 N N . ILE A 1 118 ? -14.163 -11.494 11.297 1.00 91.25 118 ILE A N 1
ATOM 971 C CA . ILE A 1 118 ? -14.003 -11.129 12.713 1.00 91.25 118 ILE A CA 1
ATOM 972 C C . ILE A 1 118 ? -14.822 -9.872 13.035 1.00 91.25 118 ILE A C 1
ATOM 974 O O . ILE A 1 118 ? -15.557 -9.876 14.021 1.00 91.25 118 ILE A O 1
ATOM 978 N N . TYR A 1 119 ? -14.777 -8.834 12.192 1.00 90.06 119 TYR A N 1
ATOM 979 C CA . TYR A 1 119 ? -15.573 -7.619 12.394 1.00 90.06 119 TYR A CA 1
ATOM 980 C C . TYR A 1 119 ? -17.077 -7.897 12.408 1.00 90.06 119 TYR A C 1
ATOM 982 O O . TYR A 1 119 ? -17.780 -7.413 13.296 1.00 90.06 119 TYR A O 1
ATOM 990 N N . ILE A 1 120 ? -17.576 -8.726 11.487 1.00 94.50 120 ILE A N 1
ATOM 991 C CA . ILE A 1 120 ? -18.991 -9.122 11.468 1.00 94.50 120 ILE A CA 1
ATOM 992 C C . ILE A 1 120 ? -19.368 -9.846 12.766 1.00 94.50 120 ILE A C 1
ATOM 994 O O . ILE A 1 120 ? -20.398 -9.534 13.367 1.00 94.50 120 ILE A O 1
ATOM 998 N N . ILE A 1 121 ? -18.537 -10.782 13.232 1.00 95.75 121 ILE A N 1
ATOM 999 C CA . ILE A 1 121 ? -18.786 -11.523 14.476 1.00 95.75 121 ILE A CA 1
ATOM 1000 C C . ILE A 1 121 ? -18.811 -10.571 15.674 1.00 95.75 121 ILE A C 1
ATOM 1002 O O . ILE A 1 121 ? -19.735 -10.652 16.484 1.00 95.75 121 ILE A O 1
ATOM 1006 N N . VAL A 1 122 ? -17.849 -9.647 15.773 1.00 93.50 122 VAL A N 1
ATOM 1007 C CA . VAL A 1 122 ? -17.803 -8.625 16.830 1.00 93.50 122 VAL A CA 1
ATOM 1008 C C . VAL A 1 122 ? -19.099 -7.813 16.824 1.00 93.50 122 VAL A C 1
ATOM 1010 O O . VAL A 1 122 ? -19.767 -7.733 17.853 1.00 93.50 122 VAL A O 1
ATOM 1013 N N . ILE A 1 123 ? -19.529 -7.299 15.670 1.00 92.94 123 ILE A N 1
ATOM 1014 C CA . ILE A 1 123 ? -20.781 -6.535 15.552 1.00 92.94 123 ILE A CA 1
ATOM 1015 C C . ILE A 1 123 ? -21.986 -7.371 16.014 1.00 92.94 123 ILE A C 1
ATOM 1017 O O . ILE A 1 123 ? -22.791 -6.890 16.811 1.00 92.94 123 ILE A O 1
ATOM 1021 N N . ILE A 1 124 ? -22.103 -8.634 15.584 1.00 95.69 124 ILE A N 1
ATOM 1022 C CA . ILE A 1 124 ? -23.212 -9.519 15.979 1.00 95.69 124 ILE A CA 1
ATOM 1023 C C . ILE A 1 124 ? -23.204 -9.779 17.491 1.00 95.69 124 ILE A C 1
ATOM 1025 O O . ILE A 1 124 ? -24.251 -9.675 18.132 1.00 95.69 124 ILE A O 1
ATOM 1029 N N . VAL A 1 125 ? -22.049 -10.094 18.079 1.00 95.75 125 VAL A N 1
ATOM 1030 C CA . VAL A 1 125 ? -21.918 -10.361 19.520 1.00 95.75 125 VAL A CA 1
ATOM 1031 C C . VAL A 1 125 ? -22.299 -9.123 20.329 1.00 95.75 125 VAL A C 1
ATOM 1033 O O . VAL A 1 125 ? -23.116 -9.216 21.247 1.00 95.75 125 VAL A O 1
ATOM 1036 N N . TYR A 1 126 ? -21.780 -7.953 19.954 1.00 94.25 126 TYR A N 1
ATOM 1037 C CA . TYR A 1 126 ? -22.060 -6.706 20.661 1.00 94.25 126 TYR A CA 1
ATOM 1038 C C . TYR A 1 126 ? -23.484 -6.190 20.434 1.00 94.25 126 TYR A C 1
ATOM 1040 O O . TYR A 1 126 ? -24.060 -5.619 21.359 1.00 94.25 126 TYR A O 1
ATOM 1048 N N . SER A 1 127 ? -24.113 -6.474 19.288 1.00 92.62 127 SER A N 1
ATOM 1049 C CA . SER A 1 127 ? -25.521 -6.120 19.039 1.00 92.62 127 SER A CA 1
ATOM 1050 C C . SER A 1 127 ? -26.499 -6.772 20.025 1.00 92.62 127 SER A C 1
ATOM 1052 O O . SER A 1 127 ? -27.585 -6.249 20.261 1.00 92.62 127 SER A O 1
ATOM 1054 N N . ARG A 1 128 ? -26.110 -7.899 20.639 1.00 94.62 128 ARG A N 1
ATOM 1055 C CA . ARG A 1 128 ? -26.914 -8.622 21.638 1.00 94.62 128 ARG A CA 1
ATOM 1056 C C . ARG A 1 128 ? -26.689 -8.134 23.068 1.00 94.62 128 ARG A C 1
ATOM 1058 O O . ARG A 1 128 ? -27.414 -8.544 23.976 1.00 94.62 128 ARG A O 1
ATOM 1065 N N . THR A 1 129 ? -25.675 -7.303 23.301 1.00 94.56 129 THR A N 1
ATOM 1066 C CA . THR A 1 129 ? -25.382 -6.792 24.642 1.00 94.56 129 THR A CA 1
ATOM 1067 C C . THR A 1 129 ? -26.402 -5.728 25.041 1.00 94.56 129 THR A C 1
ATOM 1069 O O . THR A 1 129 ? -26.769 -4.864 24.249 1.00 94.56 129 THR A O 1
ATOM 1072 N N . LYS A 1 130 ? -26.900 -5.803 26.282 1.00 93.81 130 LYS A N 1
ATOM 1073 C CA . LYS A 1 130 ? -27.887 -4.841 26.785 1.00 93.81 130 LYS A CA 1
ATOM 1074 C C . LYS A 1 130 ? -27.276 -3.443 26.842 1.00 93.81 130 LYS A C 1
ATOM 1076 O O . LYS A 1 130 ? -26.165 -3.267 27.343 1.00 93.81 130 LYS A O 1
ATOM 1081 N N . THR A 1 131 ? -28.038 -2.456 26.387 1.00 93.19 131 THR A N 1
ATOM 1082 C CA . THR A 1 131 ? -27.672 -1.042 26.463 1.00 93.19 131 THR A CA 1
ATOM 1083 C C . THR A 1 131 ? -27.502 -0.620 27.921 1.00 93.19 131 THR A C 1
ATOM 1085 O O . THR A 1 131 ? -28.419 -0.793 28.727 1.00 93.19 131 THR A O 1
ATOM 1088 N N . LYS A 1 132 ? -26.336 -0.068 28.267 1.00 93.94 132 LYS A N 1
ATOM 1089 C CA . LYS A 1 132 ? -26.075 0.506 29.591 1.00 93.94 132 LYS A CA 1
ATOM 1090 C C . LYS A 1 132 ? -26.135 2.024 29.499 1.00 93.94 132 LYS A C 1
ATOM 1092 O O . LYS A 1 132 ? -25.549 2.612 28.591 1.00 93.94 132 LYS A O 1
ATOM 1097 N N . TYR A 1 133 ? -26.824 2.637 30.450 1.00 93.69 133 TYR A N 1
ATOM 1098 C CA . TYR A 1 133 ? -26.831 4.082 30.628 1.00 93.69 133 TYR A CA 1
ATOM 1099 C C . TYR A 1 133 ? -25.984 4.421 31.850 1.00 93.69 133 TYR A C 1
ATOM 1101 O O . TYR A 1 133 ? -26.110 3.776 32.890 1.00 93.69 133 TYR A O 1
ATOM 1109 N N . ILE A 1 134 ? -25.102 5.404 31.708 1.00 92.94 134 ILE A N 1
ATOM 1110 C CA . ILE A 1 134 ? -24.290 5.942 32.802 1.00 92.94 134 ILE A CA 1
ATOM 1111 C C . ILE A 1 134 ? -24.748 7.376 33.034 1.00 92.94 134 ILE A C 1
ATOM 1113 O O . ILE A 1 134 ? -24.939 8.118 32.072 1.00 92.94 134 ILE A O 1
ATOM 1117 N N . GLN A 1 135 ? -24.911 7.763 34.294 1.00 93.56 135 GLN A N 1
ATOM 1118 C CA . GLN A 1 135 ? -25.152 9.152 34.661 1.00 93.56 135 GLN A CA 1
ATOM 1119 C C . GLN A 1 135 ? -23.812 9.892 34.783 1.00 93.56 135 GLN A C 1
ATOM 1121 O O . GLN A 1 135 ? -22.903 9.427 35.473 1.00 93.56 135 GLN A O 1
ATOM 1126 N N . GLU A 1 136 ? -23.663 11.008 34.072 1.00 89.12 136 GLU A N 1
ATOM 1127 C CA . GLU A 1 136 ? -22.489 11.883 34.136 1.00 89.12 136 GLU A CA 1
ATOM 1128 C C . GLU A 1 136 ? -22.523 12.804 35.378 1.00 89.12 136 GLU A C 1
ATOM 1130 O O . GLU A 1 136 ? -23.533 12.915 36.073 1.00 89.12 136 GLU A O 1
ATOM 1135 N N . PHE A 1 137 ? -21.412 13.501 35.663 1.00 88.56 137 PHE A N 1
ATOM 1136 C CA . PHE A 1 137 ? -21.294 14.435 36.800 1.00 88.56 137 PHE A CA 1
ATOM 1137 C C . PHE A 1 137 ? -22.257 15.633 36.729 1.00 88.56 137 PHE A C 1
ATOM 1139 O O . PHE A 1 137 ? -22.546 16.250 37.750 1.00 88.56 137 PHE A O 1
ATOM 1146 N N . ASN A 1 138 ? -22.749 15.969 35.535 1.00 92.00 138 ASN A N 1
ATOM 1147 C CA . ASN A 1 138 ? -23.769 16.995 35.299 1.00 92.00 138 ASN A CA 1
ATOM 1148 C C . ASN A 1 138 ? -25.207 16.457 35.453 1.00 92.00 138 ASN A C 1
ATOM 1150 O O . ASN A 1 138 ? -26.152 17.169 35.127 1.00 92.00 138 ASN A O 1
ATOM 1154 N N . TYR A 1 139 ? -25.372 15.221 35.939 1.00 92.38 139 TYR A N 1
ATOM 1155 C CA . TYR A 1 139 ? -26.641 14.499 36.072 1.00 92.38 139 TYR A CA 1
ATOM 1156 C C . TYR A 1 139 ? -27.322 14.106 34.755 1.00 92.38 139 TYR A C 1
ATOM 1158 O O . TYR A 1 139 ? -28.423 13.550 34.795 1.00 92.38 139 TYR A O 1
ATOM 1166 N N . GLU A 1 140 ? -26.679 14.312 33.606 1.00 91.69 140 GLU A N 1
ATOM 1167 C CA . GLU A 1 140 ? -27.197 13.856 32.319 1.00 91.69 140 GLU A CA 1
ATOM 1168 C C . GLU A 1 140 ? -26.950 12.354 32.138 1.00 91.69 140 GLU A C 1
ATOM 1170 O O . GLU A 1 140 ? -25.922 11.803 32.538 1.00 91.69 140 GLU A O 1
ATOM 1175 N N . TRP A 1 141 ? -27.913 11.664 31.529 1.00 91.44 141 TRP A N 1
ATOM 1176 C CA . TRP A 1 141 ? -27.775 10.252 31.191 1.00 91.44 141 TRP A CA 1
ATOM 1177 C C . TRP A 1 141 ? -27.144 10.107 29.814 1.00 91.44 141 TRP A C 1
ATOM 1179 O O . TRP A 1 141 ? -27.656 10.643 28.832 1.00 91.44 141 TRP A O 1
ATOM 1189 N N . ARG A 1 142 ? -26.079 9.310 29.723 1.00 88.81 142 ARG A N 1
ATOM 1190 C CA . ARG A 1 142 ? -25.455 8.952 28.450 1.00 88.81 142 ARG A CA 1
ATOM 1191 C C . ARG A 1 142 ? -25.569 7.469 28.154 1.00 88.81 142 ARG A C 1
ATOM 1193 O O . ARG A 1 142 ? -25.463 6.624 29.046 1.00 88.81 142 ARG A O 1
ATOM 1200 N N . TYR A 1 143 ? -25.716 7.155 26.874 1.00 90.94 143 TYR A N 1
ATOM 1201 C CA . TYR A 1 143 ? -25.561 5.797 26.373 1.00 90.94 143 TYR A CA 1
ATOM 1202 C C . TYR A 1 143 ? -24.079 5.404 26.376 1.00 90.94 143 TYR A C 1
ATOM 1204 O O . TYR A 1 143 ? -23.246 6.097 25.792 1.00 90.94 143 TYR A O 1
ATOM 1212 N N . GLN A 1 144 ? -23.743 4.283 27.016 1.00 90.88 144 GL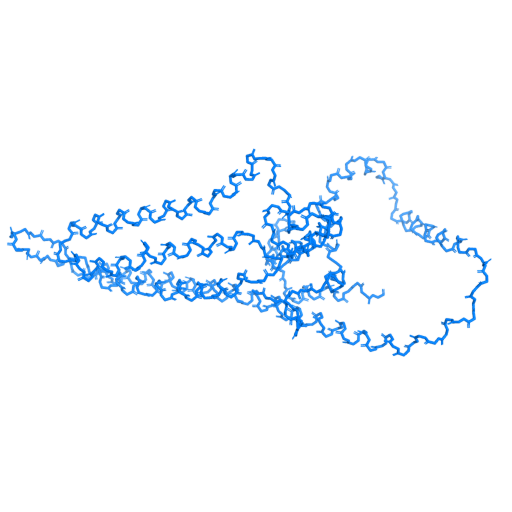N A N 1
ATOM 1213 C CA . GLN A 1 144 ? -22.411 3.697 26.921 1.00 90.88 144 GLN A CA 1
ATOM 1214 C C . GLN A 1 144 ? -22.384 2.694 25.768 1.00 90.88 144 GLN A C 1
ATOM 1216 O O . GLN A 1 144 ? -22.940 1.598 25.873 1.00 90.88 144 GLN A O 1
ATOM 1221 N N . CYS A 1 145 ? -21.705 3.061 24.679 1.00 89.75 145 CYS A N 1
ATOM 1222 C CA . CYS A 1 145 ? -21.490 2.156 23.558 1.00 89.75 145 CYS A CA 1
ATOM 1223 C C . CYS A 1 145 ? -20.632 0.961 24.012 1.00 89.75 145 CYS A C 1
ATOM 1225 O O . CYS A 1 145 ? -19.498 1.162 24.454 1.00 89.75 145 CYS A O 1
ATOM 1227 N N . PRO A 1 146 ? -21.125 -0.286 23.910 1.00 91.25 146 PRO A N 1
ATOM 1228 C CA . PRO A 1 146 ? -20.382 -1.454 24.371 1.00 91.25 146 PRO A CA 1
ATOM 1229 C C . PRO A 1 146 ? -19.196 -1.786 23.449 1.00 91.25 146 PRO A C 1
ATOM 1231 O O . PRO A 1 146 ? -18.270 -2.473 23.875 1.00 91.25 146 PRO A O 1
ATOM 1234 N N . LEU A 1 147 ? -19.192 -1.255 22.218 1.00 92.31 147 LEU A N 1
ATOM 1235 C CA . LEU A 1 147 ? -18.115 -1.413 21.238 1.00 92.31 147 LEU A CA 1
ATOM 1236 C C . LEU A 1 147 ? -16.874 -0.569 21.550 1.00 92.31 147 LEU A C 1
ATOM 1238 O O . LEU A 1 147 ? -15.849 -0.794 20.927 1.00 92.31 147 LEU A O 1
ATOM 1242 N N . ILE A 1 148 ? -16.918 0.351 22.517 1.00 91.00 148 ILE A N 1
ATOM 1243 C CA . ILE A 1 148 ? -15.803 1.278 22.768 1.00 91.00 148 ILE A CA 1
ATOM 1244 C C . ILE A 1 148 ? -14.479 0.567 23.107 1.00 91.00 148 ILE A C 1
ATOM 1246 O O . ILE A 1 148 ? -13.418 0.950 22.630 1.00 91.00 148 ILE A O 1
ATOM 1250 N N . ASN A 1 149 ? -14.529 -0.518 23.887 1.00 91.38 149 ASN A N 1
ATOM 1251 C CA . ASN A 1 149 ? -13.324 -1.282 24.219 1.00 91.38 149 ASN A CA 1
ATOM 1252 C C . ASN A 1 149 ? -12.787 -2.039 22.998 1.00 91.38 149 ASN A C 1
ATOM 1254 O O . ASN A 1 149 ? -11.583 -2.241 22.875 1.00 91.38 149 ASN A O 1
ATOM 1258 N N . ALA A 1 150 ? -13.689 -2.485 22.119 1.00 92.44 150 ALA A N 1
ATOM 1259 C CA . ALA A 1 150 ? -13.310 -3.140 20.877 1.00 92.44 150 ALA A CA 1
ATOM 1260 C C . ALA A 1 150 ? -12.691 -2.128 19.905 1.00 92.44 150 ALA A C 1
ATOM 1262 O O . ALA A 1 150 ? -11.680 -2.448 19.296 1.00 92.44 150 ALA A O 1
ATOM 1263 N N . ASP A 1 151 ? -13.237 -0.914 19.834 1.00 91.50 151 ASP A N 1
ATOM 1264 C CA . ASP A 1 151 ? -12.729 0.202 19.029 1.00 91.50 151 ASP A CA 1
ATOM 1265 C C . ASP A 1 151 ? -11.273 0.530 19.390 1.00 91.50 151 ASP A C 1
ATOM 1267 O O . ASP A 1 151 ? -10.395 0.482 18.537 1.00 91.50 151 ASP A O 1
ATOM 1271 N N . PHE A 1 152 ? -10.972 0.672 20.687 1.00 93.06 152 PHE A N 1
ATOM 1272 C CA . PHE A 1 152 ? -9.597 0.870 21.159 1.00 93.06 152 PHE A CA 1
ATOM 1273 C C . PHE A 1 152 ? -8.641 -0.265 20.744 1.00 93.06 152 PHE A C 1
ATOM 1275 O O . PHE A 1 152 ? -7.504 -0.020 20.337 1.00 93.06 152 PHE A O 1
ATOM 1282 N N . LEU A 1 153 ? -9.082 -1.526 20.846 1.00 93.69 153 LEU A N 1
ATOM 1283 C CA . LEU A 1 153 ? -8.277 -2.672 20.408 1.00 93.69 153 LEU A CA 1
ATOM 1284 C C . LEU A 1 153 ? -8.079 -2.685 18.886 1.00 93.69 153 LEU A C 1
ATOM 1286 O O . LEU A 1 153 ? -7.023 -3.115 18.417 1.00 93.69 153 LEU A O 1
ATOM 1290 N N . MET A 1 154 ? -9.072 -2.224 18.122 1.00 91.12 154 MET A N 1
ATOM 1291 C CA . MET A 1 154 ? -8.990 -2.094 16.669 1.00 91.12 154 MET A CA 1
ATOM 1292 C C . MET A 1 154 ? -8.017 -0.989 16.265 1.00 91.12 154 MET A C 1
ATOM 1294 O O . MET A 1 154 ? -7.133 -1.272 15.462 1.00 91.12 154 MET A O 1
ATOM 1298 N N . ASP A 1 155 ? -8.093 0.196 16.877 1.00 94.56 155 ASP A N 1
ATOM 1299 C CA . ASP A 1 155 ? -7.136 1.291 16.664 1.00 94.56 155 ASP A CA 1
ATOM 1300 C C . ASP A 1 155 ? -5.697 0.839 16.954 1.00 94.56 155 ASP A C 1
ATOM 1302 O O . ASP A 1 155 ? -4.763 1.133 16.204 1.00 94.56 155 ASP A O 1
ATOM 1306 N N . PHE A 1 156 ? -5.497 0.082 18.038 1.00 95.19 156 PHE A N 1
ATOM 1307 C CA . PHE A 1 156 ? -4.183 -0.456 18.382 1.00 95.19 156 PHE A CA 1
ATOM 1308 C C . PHE A 1 156 ? -3.681 -1.475 17.349 1.00 95.19 156 PHE A C 1
ATOM 1310 O O . PHE A 1 156 ? -2.514 -1.437 16.956 1.00 95.19 156 PHE A O 1
ATOM 1317 N N . ASN A 1 157 ? -4.547 -2.381 16.886 1.00 91.06 157 ASN A N 1
ATOM 1318 C CA . ASN A 1 157 ? -4.201 -3.340 15.838 1.00 91.06 157 ASN A CA 1
ATOM 1319 C C . ASN A 1 157 ? -3.859 -2.623 14.520 1.00 91.06 157 ASN A C 1
ATOM 1321 O O . ASN A 1 157 ? -2.821 -2.902 13.916 1.00 91.06 157 ASN A O 1
ATOM 1325 N N . GLU A 1 158 ? -4.673 -1.641 14.128 1.00 93.19 158 GLU A N 1
ATOM 1326 C CA . GLU A 1 158 ? -4.441 -0.798 12.956 1.00 93.19 158 GLU A CA 1
ATOM 1327 C C . GLU A 1 158 ? -3.082 -0.094 13.044 1.00 93.19 158 GLU A C 1
ATOM 1329 O O . GLU A 1 158 ? -2.296 -0.166 12.097 1.00 93.19 158 GLU A O 1
ATOM 1334 N N . LEU A 1 159 ? -2.745 0.496 14.197 1.00 96.25 159 LEU A N 1
ATOM 1335 C CA . LEU A 1 159 ? -1.445 1.128 14.428 1.00 96.25 159 LEU A CA 1
ATOM 1336 C C . LEU A 1 159 ? -0.287 0.159 14.137 1.00 96.25 159 LEU A C 1
ATOM 1338 O O . LEU A 1 159 ? 0.643 0.508 13.408 1.00 96.25 159 LEU A O 1
ATOM 1342 N N . VAL A 1 160 ? -0.349 -1.065 14.672 1.00 94.38 160 VAL A N 1
ATOM 1343 C CA . VAL A 1 160 ? 0.688 -2.094 14.478 1.00 94.38 160 VAL A CA 1
ATOM 1344 C C . VAL A 1 160 ? 0.817 -2.483 13.002 1.00 94.38 160 VAL A C 1
ATOM 1346 O O . VAL A 1 160 ? 1.936 -2.562 12.482 1.00 94.38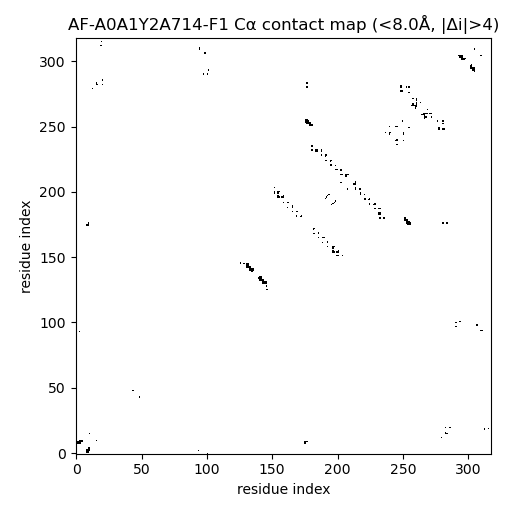 160 VAL A O 1
ATOM 1349 N N . LEU A 1 161 ? -0.305 -2.681 12.304 1.00 91.75 161 LEU A N 1
ATOM 1350 C CA . LEU A 1 161 ? -0.315 -3.021 10.879 1.00 91.75 161 LEU A CA 1
ATOM 1351 C C . LEU A 1 161 ? 0.265 -1.895 10.014 1.00 91.75 161 LEU A C 1
ATOM 1353 O O . LEU A 1 161 ? 1.077 -2.162 9.123 1.00 91.75 161 LEU A O 1
ATOM 1357 N N . ILE A 1 162 ? -0.098 -0.640 10.284 1.00 95.31 162 ILE A N 1
ATOM 1358 C CA . ILE A 1 162 ? 0.415 0.516 9.539 1.00 95.31 162 ILE A CA 1
ATOM 1359 C C . ILE A 1 162 ? 1.914 0.701 9.799 1.00 95.31 162 ILE A C 1
ATOM 1361 O O . ILE A 1 162 ? 2.668 0.929 8.851 1.00 95.31 162 ILE A O 1
ATOM 1365 N N . PHE A 1 163 ? 2.388 0.536 11.039 1.00 95.81 163 PHE A N 1
ATOM 1366 C CA . PHE A 1 163 ? 3.825 0.576 11.334 1.00 95.81 163 PHE A CA 1
ATOM 1367 C C . PHE A 1 163 ? 4.596 -0.502 10.569 1.00 95.81 163 PHE A C 1
ATOM 1369 O O . PHE A 1 163 ? 5.643 -0.215 9.985 1.00 95.81 163 PHE A O 1
ATOM 1376 N N . TYR A 1 164 ? 4.073 -1.728 10.515 1.00 93.81 164 TYR A N 1
ATOM 1377 C CA . TYR A 1 164 ? 4.678 -2.802 9.728 1.00 93.81 164 TYR A CA 1
ATOM 1378 C C . TYR A 1 164 ? 4.797 -2.425 8.240 1.00 93.81 164 TYR A C 1
ATOM 1380 O O . TYR A 1 164 ? 5.872 -2.560 7.646 1.00 93.81 164 TYR A O 1
ATOM 1388 N N . GLN A 1 165 ? 3.730 -1.879 7.644 1.00 92.56 165 GLN A N 1
ATOM 1389 C CA . GLN A 1 165 ? 3.751 -1.398 6.257 1.00 92.56 165 GLN A CA 1
ATOM 1390 C C . GLN A 1 165 ? 4.752 -0.254 6.056 1.00 92.56 165 GLN A C 1
ATOM 1392 O O . GLN A 1 165 ? 5.491 -0.239 5.067 1.00 92.56 165 GLN A O 1
ATOM 1397 N N . PHE A 1 166 ? 4.821 0.677 7.007 1.00 95.75 166 PHE A N 1
ATOM 1398 C CA . PHE A 1 166 ? 5.757 1.794 6.981 1.00 95.75 166 PHE A CA 1
ATOM 1399 C C . PHE A 1 166 ? 7.214 1.317 6.907 1.00 95.75 166 PHE A C 1
ATOM 1401 O O . PHE A 1 166 ? 7.962 1.782 6.045 1.00 95.75 166 PHE A O 1
ATOM 1408 N N . PHE A 1 167 ? 7.609 0.330 7.719 1.00 94.88 167 PHE A N 1
ATOM 1409 C CA . PHE A 1 167 ? 8.962 -0.239 7.666 1.00 94.88 167 PHE A CA 1
ATOM 1410 C C . PHE A 1 167 ? 9.283 -0.883 6.313 1.00 94.88 167 PHE A C 1
ATOM 1412 O O . PHE A 1 167 ? 10.397 -0.731 5.801 1.00 94.88 167 PHE A O 1
ATOM 1419 N N . ILE A 1 168 ? 8.309 -1.560 5.696 1.00 90.75 168 ILE A N 1
ATOM 1420 C CA . ILE A 1 168 ? 8.476 -2.120 4.350 1.00 90.75 168 ILE A CA 1
ATOM 1421 C C . ILE A 1 168 ? 8.751 -0.999 3.346 1.00 90.75 168 ILE A C 1
ATOM 1423 O O . ILE A 1 168 ? 9.695 -1.095 2.564 1.00 90.75 168 ILE A O 1
ATOM 1427 N N . ILE A 1 169 ? 7.972 0.079 3.366 1.00 93.19 169 ILE A N 1
ATOM 1428 C CA . ILE A 1 169 ? 8.125 1.183 2.407 1.00 93.19 169 ILE A CA 1
ATOM 1429 C C . ILE A 1 169 ? 9.408 1.962 2.634 1.00 93.19 169 ILE A C 1
ATOM 1431 O O . ILE A 1 169 ? 10.075 2.323 1.665 1.00 93.19 169 ILE A O 1
ATOM 1435 N N . PHE A 1 170 ? 9.803 2.146 3.890 1.00 92.88 170 PHE A N 1
ATOM 1436 C CA . PHE A 1 170 ? 11.075 2.765 4.225 1.00 92.88 170 PHE A CA 1
ATOM 1437 C C . PHE A 1 170 ? 12.250 1.969 3.649 1.00 92.88 170 PHE A C 1
ATOM 1439 O O . PHE A 1 170 ? 13.158 2.543 3.050 1.00 92.88 170 PHE A O 1
ATOM 1446 N N . LYS A 1 171 ? 12.189 0.632 3.720 1.00 91.94 171 LYS A N 1
ATOM 1447 C CA . LYS A 1 171 ? 13.154 -0.231 3.031 1.00 91.94 171 LYS A CA 1
ATOM 1448 C C . LYS A 1 171 ? 13.101 -0.021 1.513 1.00 91.94 171 LYS A C 1
ATOM 1450 O O . LYS A 1 171 ? 14.153 0.036 0.887 1.00 91.94 171 LYS A O 1
ATOM 1455 N N . ILE A 1 172 ? 11.900 0.133 0.932 1.00 89.25 172 ILE A N 1
ATOM 1456 C CA . ILE A 1 172 ? 11.676 0.383 -0.506 1.00 89.25 172 ILE A CA 1
ATOM 1457 C C . ILE A 1 172 ? 12.278 1.718 -0.992 1.00 89.25 172 ILE A C 1
ATOM 1459 O O . ILE A 1 172 ? 12.719 1.797 -2.132 1.00 89.25 172 ILE A O 1
ATOM 1463 N N . TRP A 1 173 ? 12.344 2.765 -0.174 1.00 88.62 173 TRP A N 1
ATOM 1464 C CA . TRP A 1 173 ? 12.677 4.120 -0.643 1.00 88.62 173 TRP A CA 1
ATOM 1465 C C . TRP A 1 173 ? 14.023 4.301 -1.348 1.00 88.62 173 TRP A C 1
ATOM 1467 O O . TRP A 1 173 ? 14.143 5.210 -2.175 1.00 88.62 173 TRP A O 1
ATOM 1477 N N . ASN A 1 174 ? 15.008 3.463 -1.036 1.00 83.69 174 ASN A N 1
ATOM 1478 C CA . ASN A 1 174 ? 16.364 3.592 -1.567 1.00 83.69 174 ASN A CA 1
ATOM 1479 C C . ASN A 1 174 ? 16.607 2.800 -2.854 1.00 83.69 174 ASN A C 1
ATOM 1481 O O . ASN A 1 174 ? 17.714 2.871 -3.388 1.00 83.69 174 ASN A O 1
ATOM 1485 N N . TYR A 1 175 ? 15.626 2.045 -3.361 1.00 83.69 175 TYR A N 1
ATOM 1486 C CA . TYR A 1 175 ? 15.845 1.327 -4.615 1.00 83.69 175 TYR A CA 1
ATOM 1487 C C . TYR A 1 175 ? 15.615 2.204 -5.842 1.00 83.69 175 TYR A C 1
ATOM 1489 O O . TYR A 1 175 ? 14.934 3.232 -5.827 1.00 83.69 175 TYR A O 1
ATOM 1497 N N . THR A 1 176 ? 16.229 1.756 -6.924 1.00 84.56 176 THR A N 1
ATOM 1498 C CA . THR A 1 176 ? 16.141 2.332 -8.257 1.00 84.56 176 THR A CA 1
ATOM 1499 C C . THR A 1 176 ? 14.981 1.695 -9.011 1.00 84.56 176 THR A C 1
ATOM 1501 O O . THR A 1 176 ? 14.515 0.613 -8.647 1.00 84.56 176 THR A O 1
ATOM 1504 N N . TYR A 1 177 ? 14.490 2.378 -10.046 1.00 86.44 177 TYR A N 1
ATOM 1505 C CA . TYR A 1 177 ? 13.397 1.889 -10.890 1.00 86.44 177 TYR A CA 1
ATOM 1506 C C . TYR A 1 177 ? 12.097 1.622 -10.110 1.00 86.44 177 TYR A C 1
ATOM 1508 O O . TYR A 1 177 ? 11.375 0.659 -10.356 1.00 86.44 177 TYR A O 1
ATOM 1516 N N . ILE A 1 178 ? 11.797 2.499 -9.148 1.00 90.06 178 ILE A N 1
ATOM 1517 C CA . ILE A 1 178 ? 10.558 2.483 -8.363 1.00 90.06 178 ILE A CA 1
ATOM 1518 C C . ILE A 1 178 ? 9.645 3.611 -8.838 1.00 90.06 178 ILE A C 1
ATOM 1520 O O . ILE A 1 178 ? 10.093 4.723 -9.120 1.00 90.06 178 ILE A O 1
ATOM 1524 N N . PHE A 1 179 ? 8.337 3.361 -8.845 1.00 90.94 179 PHE A N 1
ATOM 1525 C CA . PHE A 1 179 ? 7.331 4.411 -8.984 1.00 90.94 179 PHE A CA 1
ATOM 1526 C C . PHE A 1 179 ? 7.467 5.499 -7.904 1.00 90.94 179 PHE A C 1
ATOM 1528 O O . PHE A 1 179 ? 7.401 5.210 -6.707 1.00 90.94 179 PHE A O 1
ATOM 1535 N N . LYS A 1 180 ? 7.541 6.774 -8.310 1.00 91.00 180 LYS A N 1
ATOM 1536 C CA . LYS A 1 180 ? 7.549 7.942 -7.402 1.00 91.00 180 LYS A CA 1
ATOM 1537 C C . LYS A 1 180 ? 6.379 7.927 -6.422 1.00 91.00 180 LYS A C 1
ATOM 1539 O O . LYS A 1 180 ? 6.545 8.305 -5.266 1.00 91.00 180 LYS A O 1
ATOM 1544 N N . TYR A 1 181 ? 5.236 7.392 -6.854 1.00 91.69 181 TYR A N 1
ATOM 1545 C CA . TYR A 1 181 ? 4.058 7.171 -6.016 1.00 91.69 181 TYR A CA 1
ATOM 1546 C C . TYR A 1 181 ? 4.362 6.429 -4.704 1.00 91.69 181 TYR A C 1
ATOM 1548 O O . TYR A 1 181 ? 3.772 6.757 -3.684 1.00 91.69 181 TYR A O 1
ATOM 1556 N N . ILE A 1 182 ? 5.321 5.498 -4.673 1.00 93.25 182 ILE A N 1
ATOM 1557 C CA . ILE A 1 182 ? 5.677 4.778 -3.438 1.00 93.25 182 ILE A CA 1
ATOM 1558 C C . ILE A 1 182 ? 6.282 5.722 -2.382 1.00 93.25 182 ILE A C 1
ATOM 1560 O O . ILE A 1 182 ? 6.089 5.514 -1.183 1.00 93.25 182 ILE A O 1
ATOM 1564 N N . LYS A 1 183 ? 6.957 6.802 -2.797 1.00 92.19 183 LYS A N 1
ATOM 1565 C CA . LYS A 1 183 ? 7.423 7.844 -1.869 1.00 92.19 183 LYS A CA 1
ATOM 1566 C C . LYS A 1 183 ? 6.257 8.623 -1.272 1.00 92.19 183 LYS A C 1
ATOM 1568 O O . LYS A 1 183 ? 6.177 8.746 -0.053 1.00 92.19 183 LYS A O 1
ATOM 1573 N N . TYR A 1 184 ? 5.315 9.049 -2.113 1.00 93.81 184 TYR A N 1
ATOM 1574 C CA . TYR A 1 184 ? 4.086 9.715 -1.669 1.00 93.81 184 TYR A CA 1
ATOM 1575 C C . TYR A 1 184 ? 3.217 8.825 -0.778 1.00 93.81 184 TYR A C 1
ATOM 1577 O O . TYR A 1 184 ? 2.659 9.305 0.207 1.00 93.81 184 TYR A O 1
ATOM 1585 N N . PHE A 1 185 ? 3.163 7.524 -1.060 1.00 95.12 185 PHE A N 1
ATOM 1586 C CA . PHE A 1 185 ? 2.499 6.548 -0.205 1.00 95.12 185 PHE A CA 1
ATOM 1587 C C . PHE A 1 185 ? 3.169 6.460 1.173 1.00 95.12 185 PHE A C 1
ATOM 1589 O O . PHE A 1 185 ? 2.482 6.476 2.188 1.00 95.12 185 PHE A O 1
ATOM 1596 N N . GLY A 1 186 ? 4.506 6.484 1.232 1.00 96.25 186 GLY A N 1
ATOM 1597 C CA . GLY A 1 186 ? 5.246 6.568 2.496 1.00 96.25 186 GLY A CA 1
ATOM 1598 C C . GLY A 1 186 ? 4.928 7.832 3.305 1.00 96.25 186 GLY A C 1
ATOM 1599 O O . GLY A 1 186 ? 4.665 7.735 4.501 1.00 96.25 186 GLY A O 1
ATOM 1600 N N . TYR A 1 187 ? 4.877 9.005 2.661 1.00 96.00 187 TYR A N 1
ATOM 1601 C CA . TYR A 1 187 ? 4.458 10.249 3.327 1.00 96.00 187 TYR A CA 1
ATOM 1602 C C . TYR A 1 187 ? 3.003 10.190 3.805 1.00 96.00 187 TYR A C 1
ATOM 1604 O O . TYR A 1 187 ? 2.694 10.643 4.904 1.00 96.00 187 TYR A O 1
ATOM 1612 N N . SER A 1 188 ? 2.123 9.580 3.012 1.00 97.19 188 SER A N 1
ATOM 1613 C CA . SER A 1 188 ? 0.719 9.380 3.375 1.00 97.19 188 SER A CA 1
ATOM 1614 C C . SER A 1 188 ? 0.592 8.485 4.610 1.00 97.19 188 SER A C 1
ATOM 1616 O O . SER A 1 188 ? -0.149 8.821 5.524 1.00 97.19 188 SER A O 1
ATOM 1618 N N . LEU A 1 189 ? 1.374 7.404 4.707 1.00 97.44 189 LEU A N 1
ATOM 1619 C CA . LEU A 1 189 ? 1.392 6.556 5.903 1.00 97.44 189 LEU A CA 1
ATOM 1620 C C . LEU A 1 189 ? 1.891 7.294 7.144 1.00 97.44 189 LEU A C 1
ATOM 1622 O O . LEU A 1 189 ? 1.330 7.094 8.212 1.00 97.44 189 LEU A O 1
ATOM 1626 N N . MET A 1 190 ? 2.896 8.168 7.026 1.00 97.81 190 MET A N 1
ATOM 1627 C CA . MET A 1 190 ? 3.335 8.989 8.164 1.00 97.81 190 MET A CA 1
ATOM 1628 C C . MET A 1 190 ? 2.193 9.871 8.686 1.00 97.81 190 MET A C 1
ATOM 1630 O O . MET A 1 190 ? 1.963 9.929 9.893 1.00 97.81 190 MET A O 1
ATOM 1634 N N . VAL A 1 191 ? 1.451 10.520 7.781 1.00 97.88 191 VAL A N 1
ATOM 1635 C CA . VAL A 1 191 ? 0.267 11.314 8.145 1.00 97.88 191 VAL A CA 1
ATOM 1636 C C . VAL A 1 191 ? -0.811 10.430 8.765 1.00 97.88 191 VAL A C 1
ATOM 1638 O O . VAL A 1 191 ? -1.372 10.803 9.792 1.00 97.88 191 VAL A O 1
ATOM 1641 N N . TRP A 1 192 ? -1.073 9.257 8.183 1.00 98.19 192 TRP A N 1
ATOM 1642 C CA . TRP A 1 192 ? -2.084 8.329 8.684 1.00 98.19 192 TRP A CA 1
ATOM 1643 C C . TRP A 1 192 ? -1.739 7.817 10.083 1.00 98.19 192 TRP A C 1
ATOM 1645 O O . TRP A 1 192 ? -2.606 7.825 10.943 1.00 98.19 192 TRP A O 1
ATOM 1655 N N . ILE A 1 193 ? -0.480 7.469 10.370 1.00 97.81 193 ILE A N 1
ATOM 1656 C CA . ILE A 1 193 ? -0.053 7.081 11.724 1.00 97.81 193 ILE A CA 1
ATOM 1657 C C . ILE A 1 193 ? -0.363 8.203 12.719 1.00 97.81 193 ILE A C 1
ATOM 1659 O O . ILE A 1 193 ? -0.958 7.938 13.759 1.00 97.81 193 ILE A O 1
ATOM 1663 N N . LEU A 1 194 ? 0.024 9.445 12.401 1.00 98.06 194 LEU A N 1
ATOM 1664 C CA . LEU A 1 194 ? -0.098 10.591 13.308 1.00 98.06 194 LEU A CA 1
ATOM 1665 C C . LEU A 1 194 ? -1.550 11.030 13.538 1.00 98.06 194 LEU A C 1
ATOM 1667 O O . LEU A 1 194 ? -1.934 11.275 14.679 1.00 98.06 194 LEU A O 1
ATOM 1671 N N . LEU A 1 195 ? -2.338 11.153 12.466 1.00 97.81 195 LEU A N 1
ATOM 1672 C CA . LEU A 1 195 ? -3.708 11.681 12.500 1.00 97.81 195 LEU A CA 1
ATOM 1673 C C . LEU A 1 195 ? -4.793 10.596 12.519 1.00 97.81 195 LEU A C 1
ATOM 1675 O O . LEU A 1 195 ? -5.963 10.925 12.640 1.00 97.81 195 LEU A O 1
ATOM 1679 N N . GLY A 1 196 ? -4.440 9.323 12.369 1.00 96.50 196 GLY A N 1
ATOM 1680 C CA . GLY A 1 196 ? -5.364 8.195 12.465 1.00 96.50 196 GLY A CA 1
ATOM 1681 C C . GLY A 1 196 ? -5.260 7.532 13.838 1.00 96.50 196 GLY A C 1
ATOM 1682 O O . GLY A 1 196 ? -5.571 8.181 14.845 1.00 96.50 196 GLY A O 1
ATOM 1683 N N . PRO A 1 197 ? -4.775 6.279 13.921 1.00 97.25 197 PRO A N 1
ATOM 1684 C CA . PRO A 1 197 ? -4.875 5.477 15.139 1.00 97.25 197 PRO A CA 1
ATOM 1685 C C . PRO A 1 197 ? -4.119 6.063 16.338 1.00 97.25 197 PRO A C 1
ATOM 1687 O O . PRO A 1 197 ? -4.588 5.946 17.469 1.00 97.25 197 PRO A O 1
ATOM 1690 N N . LEU A 1 198 ? -2.986 6.753 16.138 1.00 97.31 198 LEU A N 1
ATOM 1691 C CA . LEU A 1 198 ? -2.273 7.380 17.259 1.00 97.31 198 LEU A CA 1
ATOM 1692 C C . LEU A 1 198 ? -3.120 8.475 17.921 1.00 97.31 198 LEU A C 1
ATOM 1694 O O . LEU A 1 198 ? -3.190 8.552 19.148 1.00 97.31 198 LEU A O 1
ATOM 1698 N N . SER A 1 199 ? -3.779 9.308 17.112 1.00 97.69 199 SER A N 1
ATOM 1699 C CA . SER A 1 199 ? -4.643 10.375 17.615 1.00 97.69 199 SER A CA 1
ATOM 1700 C C . SER A 1 199 ? -5.872 9.820 18.341 1.00 97.69 199 SER A C 1
ATOM 1702 O O . SER A 1 199 ? -6.234 10.348 19.395 1.00 97.69 199 SER A O 1
ATOM 1704 N N . ASN A 1 200 ? -6.442 8.713 17.851 1.00 97.31 200 ASN A N 1
ATOM 1705 C CA . ASN A 1 200 ? -7.569 8.027 18.483 1.00 97.31 200 ASN A CA 1
ATOM 1706 C C . ASN A 1 200 ? -7.178 7.455 19.849 1.00 97.31 200 ASN A C 1
ATOM 1708 O O . ASN A 1 200 ? -7.882 7.679 20.835 1.00 97.31 200 ASN A O 1
ATOM 1712 N N . ILE A 1 201 ? -6.012 6.805 19.945 1.00 97.25 201 ILE A N 1
ATOM 1713 C CA . ILE A 1 201 ? -5.472 6.287 21.211 1.00 97.25 201 ILE A CA 1
ATOM 1714 C C . ILE A 1 201 ? -5.248 7.428 22.212 1.00 97.25 201 ILE A C 1
ATOM 1716 O O . ILE A 1 201 ? -5.648 7.319 23.373 1.00 97.25 201 ILE A O 1
ATOM 1720 N N . ILE A 1 202 ? -4.661 8.551 21.781 1.00 97.50 202 ILE A N 1
ATOM 1721 C CA . ILE A 1 202 ? -4.466 9.725 22.648 1.00 97.50 202 ILE A CA 1
ATOM 1722 C C . ILE A 1 202 ? -5.816 10.292 23.103 1.00 97.50 202 ILE A C 1
ATOM 1724 O O . ILE A 1 202 ? -5.984 10.585 24.290 1.00 97.50 202 ILE A O 1
ATOM 1728 N N . ALA A 1 203 ? -6.790 10.422 22.198 1.00 97.56 203 ALA A N 1
ATOM 1729 C CA . ALA A 1 203 ? -8.135 10.901 22.514 1.00 97.56 203 ALA A CA 1
ATOM 1730 C C . ALA A 1 203 ? -8.841 9.985 23.519 1.00 97.56 203 ALA A C 1
ATOM 1732 O O . ALA A 1 203 ? -9.480 10.470 24.455 1.00 97.56 203 ALA A O 1
ATOM 1733 N N . TYR A 1 204 ? -8.686 8.670 23.359 1.00 96.50 204 TYR A N 1
ATOM 1734 C CA . TYR A 1 204 ? -9.235 7.669 24.264 1.00 96.50 204 TYR A CA 1
ATOM 1735 C C . TYR A 1 204 ? -8.620 7.781 25.666 1.00 96.50 204 TYR A C 1
ATOM 1737 O O . TYR A 1 204 ? -9.332 7.756 26.664 1.00 96.50 204 TYR A O 1
ATOM 1745 N N . VAL A 1 205 ? -7.306 7.989 25.774 1.00 96.69 205 VAL A N 1
ATOM 1746 C CA . VAL A 1 205 ? -6.642 8.130 27.082 1.00 96.69 205 VAL A CA 1
ATOM 1747 C C . VAL A 1 205 ? -6.983 9.462 27.766 1.00 96.69 205 VAL A C 1
ATOM 1749 O O . VAL A 1 205 ? -7.126 9.509 28.986 1.00 96.69 205 VAL A O 1
ATOM 1752 N N . THR A 1 206 ? -7.120 10.553 27.007 1.00 97.62 206 THR A N 1
ATOM 1753 C CA . THR A 1 206 ? -7.184 11.920 27.568 1.00 97.62 206 THR A CA 1
ATOM 1754 C C . THR A 1 206 ? -8.593 12.510 27.648 1.00 97.62 206 THR A C 1
ATOM 1756 O O . THR A 1 206 ? -8.924 13.182 28.625 1.00 97.62 206 THR A O 1
ATOM 1759 N N . ILE A 1 207 ? -9.434 12.289 26.633 1.00 95.56 207 ILE A N 1
ATOM 1760 C CA . ILE A 1 207 ? -10.709 13.005 26.437 1.00 95.56 207 ILE A CA 1
ATOM 1761 C C . ILE A 1 207 ? -11.924 12.090 26.654 1.00 95.56 207 ILE A C 1
ATOM 1763 O O . ILE A 1 207 ? -13.036 12.588 26.826 1.00 95.56 207 ILE A O 1
ATOM 1767 N N . TYR A 1 208 ? -11.739 10.769 26.735 1.00 93.25 208 TYR A N 1
ATOM 1768 C CA . TYR A 1 208 ? -12.830 9.784 26.800 1.00 93.25 208 TYR A CA 1
ATOM 1769 C C . TYR A 1 208 ? -13.890 10.045 27.881 1.00 93.25 208 TYR A C 1
ATOM 1771 O O . TYR A 1 208 ? -15.069 9.748 27.688 1.00 93.25 208 TYR A O 1
ATOM 1779 N N . GLN A 1 209 ? -13.512 10.663 29.005 1.00 90.69 209 GLN A N 1
ATOM 1780 C CA . GLN A 1 209 ? -14.471 11.030 30.051 1.00 90.69 209 GLN A CA 1
ATOM 1781 C C . GLN A 1 209 ? -15.600 11.941 29.531 1.00 90.69 209 GLN A C 1
ATOM 1783 O O . GLN A 1 209 ? -16.730 11.825 30.006 1.00 90.69 209 GLN A O 1
ATOM 1788 N N . LYS A 1 210 ? -15.321 12.791 28.532 1.00 91.38 210 LYS A N 1
ATOM 1789 C CA . LYS A 1 210 ? -16.252 13.751 27.920 1.00 91.38 210 LYS A CA 1
ATOM 1790 C C . LYS A 1 210 ? -16.715 13.248 26.549 1.00 91.38 210 LYS A C 1
ATOM 1792 O O . LYS A 1 210 ? -16.120 13.593 25.528 1.00 91.38 210 LYS A O 1
ATOM 1797 N N . SER A 1 211 ? -17.802 12.472 26.515 1.00 89.12 211 SER A N 1
ATOM 1798 C CA . SER A 1 211 ? -18.250 11.755 25.305 1.00 89.12 211 SER A CA 1
ATOM 1799 C C . SER A 1 211 ? -18.485 12.670 24.094 1.00 89.12 211 SER A C 1
ATOM 1801 O O . SER A 1 211 ? -17.988 12.385 23.005 1.00 89.12 211 SER A O 1
ATOM 1803 N N . TYR A 1 212 ? -19.170 13.805 24.281 1.00 90.75 212 TYR A N 1
ATOM 1804 C CA . TYR A 1 212 ? -19.405 14.765 23.196 1.00 90.75 212 TYR A CA 1
ATOM 1805 C C . TYR A 1 212 ? -18.097 15.316 22.606 1.00 90.75 212 TYR A C 1
ATOM 1807 O O . TYR A 1 212 ? -17.937 15.372 21.386 1.00 90.75 212 TYR A O 1
ATOM 1815 N N . LEU A 1 213 ? -17.144 15.694 23.468 1.00 94.31 213 LEU A N 1
ATOM 1816 C CA . LEU A 1 213 ? -15.862 16.250 23.035 1.00 94.31 213 LEU A CA 1
ATOM 1817 C C . LEU A 1 213 ? -15.009 15.188 22.335 1.00 94.31 213 LEU A C 1
ATOM 1819 O O . LEU A 1 213 ? -14.431 15.483 21.294 1.00 94.31 213 LEU A O 1
ATOM 1823 N N . TYR A 1 214 ? -14.985 13.965 22.870 1.00 94.25 214 TYR A N 1
ATOM 1824 C CA . TYR A 1 214 ? -14.300 12.820 22.273 1.00 94.25 214 TYR A CA 1
ATOM 1825 C C . TYR A 1 214 ? -14.817 12.548 20.855 1.00 94.25 214 TYR A C 1
ATOM 1827 O O . TYR A 1 214 ? -14.047 12.617 19.902 1.00 94.25 214 TYR A O 1
ATOM 1835 N N . ASN A 1 215 ? -16.132 12.368 20.688 1.00 92.94 215 ASN A N 1
ATOM 1836 C CA . ASN A 1 215 ? -16.729 12.078 19.381 1.00 92.94 215 ASN A CA 1
ATOM 1837 C C . ASN A 1 215 ? -16.463 13.193 18.361 1.00 92.94 215 ASN A C 1
ATOM 1839 O O . ASN A 1 215 ? -16.099 12.922 17.216 1.00 92.94 215 ASN A O 1
ATOM 1843 N N . LYS A 1 216 ? -16.615 14.459 18.773 1.00 96.38 216 LYS A N 1
ATOM 1844 C CA . LYS A 1 216 ? -16.366 15.607 17.893 1.00 96.38 216 LYS A CA 1
ATOM 1845 C C . LYS A 1 216 ? -14.895 15.698 17.486 1.00 96.38 216 LYS A C 1
ATOM 1847 O O . LYS A 1 216 ? -14.611 15.961 16.318 1.00 96.38 216 LYS A O 1
ATOM 1852 N N . PHE A 1 217 ? -13.976 15.482 18.425 1.00 97.44 217 PHE A N 1
ATOM 1853 C CA . PHE A 1 217 ? -12.534 15.497 18.182 1.00 97.44 217 PHE A CA 1
ATOM 1854 C C . PHE A 1 217 ? -12.117 14.384 17.218 1.00 97.44 217 PHE A C 1
ATOM 1856 O O . PHE A 1 217 ? -11.568 14.683 16.159 1.00 97.44 217 PHE A O 1
ATOM 1863 N N . THR A 1 218 ? -12.459 13.132 17.533 1.00 95.88 218 THR A N 1
ATOM 1864 C CA . THR A 1 218 ? -12.135 11.954 16.716 1.00 95.88 218 THR A CA 1
ATOM 1865 C C . THR A 1 218 ? -12.701 12.078 15.302 1.00 95.88 218 THR A C 1
ATOM 1867 O O . THR A 1 218 ? -11.983 11.860 14.325 1.00 95.88 218 THR A O 1
ATOM 1870 N N . SER A 1 219 ? -13.958 12.517 15.162 1.00 96.56 219 SER A N 1
ATOM 1871 C CA . SER A 1 219 ? -14.577 12.740 13.850 1.00 96.56 219 SER A CA 1
ATOM 1872 C C . SER A 1 219 ? -13.883 13.851 13.055 1.00 96.56 219 SER A C 1
ATOM 1874 O O . SER A 1 219 ? -13.650 13.683 11.857 1.00 96.56 219 SER A O 1
ATOM 1876 N N . SER A 1 220 ? -13.521 14.965 13.702 1.00 97.62 220 SER A N 1
ATOM 1877 C CA . SER A 1 220 ? -12.864 16.095 13.030 1.00 97.62 220 SER A CA 1
ATOM 1878 C C . SER A 1 220 ? -11.459 15.725 12.560 1.00 97.62 220 SER A C 1
ATOM 1880 O O . SER A 1 220 ? -11.101 15.996 11.416 1.00 97.62 220 SER A O 1
ATOM 1882 N N . ILE A 1 221 ? -10.674 15.073 13.422 1.00 97.94 221 ILE A N 1
ATOM 1883 C CA . ILE A 1 221 ? -9.316 14.639 13.088 1.00 97.94 221 ILE A CA 1
ATOM 1884 C C . ILE A 1 221 ? -9.329 13.571 12.000 1.00 97.94 221 ILE A C 1
ATOM 1886 O O . ILE A 1 221 ? -8.584 13.706 11.032 1.00 97.94 221 ILE A O 1
ATOM 1890 N N . SER A 1 222 ? -10.217 12.579 12.094 1.00 96.00 222 SER A N 1
ATOM 1891 C CA . SER A 1 222 ? -10.372 11.568 11.043 1.00 96.00 222 SER A CA 1
ATOM 1892 C C . SER A 1 222 ? -10.730 12.215 9.702 1.00 96.00 222 SER A C 1
ATOM 1894 O O . SER A 1 222 ? -10.124 11.900 8.680 1.00 96.00 222 SER A O 1
ATOM 1896 N N . GLY A 1 223 ? -11.657 13.181 9.697 1.00 97.75 223 GLY A N 1
ATOM 1897 C CA . GLY A 1 223 ? -12.014 13.937 8.494 1.00 97.75 223 GLY A CA 1
ATOM 1898 C C . GLY A 1 223 ? -10.823 14.683 7.880 1.00 97.75 223 GLY A C 1
ATOM 1899 O O . GLY A 1 223 ? -10.598 14.595 6.672 1.00 97.75 223 GLY A O 1
ATOM 1900 N N . ILE A 1 224 ? -10.022 15.363 8.707 1.00 98.00 224 ILE A N 1
ATOM 1901 C CA . ILE A 1 224 ? -8.794 16.047 8.269 1.00 98.00 224 ILE A CA 1
ATOM 1902 C C . ILE A 1 224 ? -7.770 15.038 7.732 1.00 98.00 224 ILE A C 1
ATOM 1904 O O . ILE A 1 224 ? -7.185 15.270 6.674 1.00 98.00 224 ILE A O 1
ATOM 1908 N N . CYS A 1 225 ? -7.582 13.906 8.416 1.00 98.06 225 CYS A N 1
ATOM 1909 C CA . CYS A 1 225 ? -6.681 12.836 7.998 1.00 98.06 225 CYS A CA 1
ATOM 1910 C C . CYS A 1 225 ? -7.037 12.341 6.592 1.00 98.06 225 CYS A C 1
ATOM 1912 O O . CYS A 1 225 ? -6.203 12.397 5.688 1.00 98.06 225 CYS A O 1
ATOM 1914 N N . TYR A 1 226 ? -8.289 11.934 6.368 1.00 97.25 22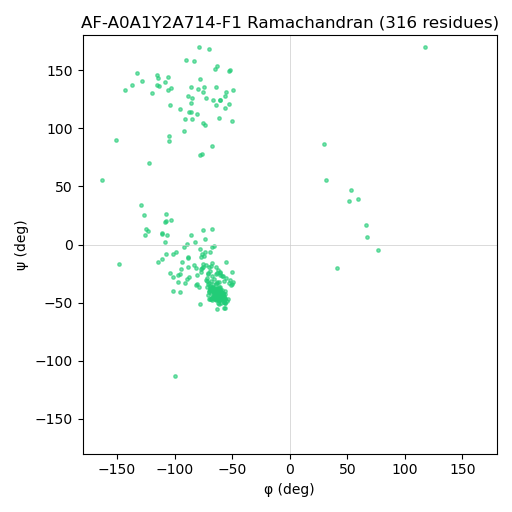6 TYR A N 1
ATOM 1915 C CA . TYR A 1 226 ? -8.729 11.424 5.067 1.00 97.25 226 TYR A CA 1
ATOM 1916 C C . TYR A 1 226 ? -8.659 12.471 3.954 1.00 97.25 226 TYR A C 1
ATOM 1918 O O . TYR A 1 226 ? -8.332 12.129 2.814 1.00 97.25 226 TYR A O 1
ATOM 1926 N N . LEU A 1 227 ? -8.905 13.745 4.267 1.00 98.00 227 LEU A N 1
ATOM 1927 C CA . LEU A 1 227 ? -8.743 14.836 3.309 1.00 98.00 227 LEU A CA 1
ATOM 1928 C C . LEU A 1 227 ? -7.274 15.002 2.893 1.00 98.00 227 LEU A C 1
ATOM 1930 O O . LEU A 1 227 ? -6.985 15.062 1.697 1.00 98.00 227 LEU A O 1
ATOM 1934 N N . ILE A 1 228 ? -6.337 15.002 3.848 1.00 97.81 228 ILE A N 1
ATOM 1935 C CA . ILE A 1 228 ? -4.898 15.095 3.553 1.00 97.81 228 ILE A CA 1
ATOM 1936 C C . ILE A 1 228 ? -4.424 13.871 2.762 1.00 97.81 228 ILE A C 1
ATOM 1938 O O . ILE A 1 228 ? -3.715 14.031 1.768 1.00 97.81 228 ILE A O 1
ATOM 1942 N N . LEU A 1 229 ? -4.842 12.660 3.148 1.00 96.88 229 LEU A N 1
ATOM 1943 C CA . LEU A 1 229 ? -4.513 11.429 2.421 1.00 96.88 229 LEU A CA 1
ATOM 1944 C C . LEU A 1 229 ? -5.011 11.481 0.975 1.00 96.88 229 LEU A C 1
ATOM 1946 O O . LEU A 1 229 ? -4.265 11.166 0.049 1.00 96.88 229 LEU A O 1
ATOM 1950 N N . SER A 1 230 ? -6.248 11.935 0.771 1.00 95.88 230 SER A N 1
ATOM 1951 C CA . SER A 1 230 ? -6.828 12.078 -0.565 1.00 95.88 230 SER A CA 1
ATOM 1952 C C . SER A 1 230 ? -6.021 13.056 -1.417 1.00 95.88 230 SER A C 1
ATOM 1954 O O . SER A 1 230 ? -5.688 12.741 -2.559 1.00 95.88 230 SER A O 1
ATOM 1956 N N . ILE A 1 231 ? -5.639 14.208 -0.856 1.00 96.69 231 ILE A N 1
ATOM 1957 C CA . ILE A 1 231 ? -4.806 15.195 -1.554 1.00 96.69 231 ILE A CA 1
ATOM 1958 C C . ILE A 1 231 ? -3.446 14.589 -1.914 1.00 96.69 231 ILE A C 1
ATOM 1960 O O . ILE A 1 231 ? -3.064 14.626 -3.081 1.00 96.69 231 ILE A O 1
ATOM 1964 N N . LEU A 1 232 ? -2.730 13.985 -0.961 1.00 95.62 232 LEU A N 1
ATOM 1965 C CA . LEU A 1 232 ? -1.387 13.439 -1.192 1.00 95.62 232 LEU A CA 1
ATOM 1966 C C . LEU A 1 232 ? -1.359 12.339 -2.262 1.00 95.62 232 LEU A C 1
ATOM 1968 O O . LEU A 1 232 ? -0.418 12.279 -3.054 1.00 95.62 232 LEU A O 1
ATOM 1972 N N . LEU A 1 233 ? -2.380 11.479 -2.305 1.00 93.06 233 LEU A N 1
ATOM 1973 C CA . LEU A 1 233 ? -2.430 10.357 -3.245 1.00 93.06 233 LEU A CA 1
ATOM 1974 C C . LEU A 1 233 ? -2.901 10.767 -4.646 1.00 93.06 233 LEU A C 1
ATOM 1976 O O . LEU A 1 233 ? -2.431 10.204 -5.637 1.00 93.06 233 LEU A O 1
ATOM 1980 N N . ILE A 1 234 ? -3.823 11.728 -4.743 1.00 94.75 234 ILE A N 1
ATOM 1981 C CA . ILE A 1 234 ? -4.460 12.113 -6.011 1.00 94.75 234 ILE A CA 1
ATOM 1982 C C . ILE A 1 234 ? -3.698 13.247 -6.713 1.00 94.75 234 ILE A C 1
ATOM 1984 O O . ILE A 1 234 ? -3.649 13.274 -7.947 1.00 94.75 234 ILE A O 1
ATOM 1988 N N . TRP A 1 235 ? -3.084 14.166 -5.960 1.00 94.62 235 TRP A N 1
ATOM 1989 C CA . TRP A 1 235 ? -2.490 15.398 -6.493 1.00 94.62 235 TRP A CA 1
ATOM 1990 C C . TRP A 1 235 ? -1.497 15.152 -7.632 1.00 94.62 235 TRP A C 1
ATOM 1992 O O . TRP A 1 235 ? -1.600 15.776 -8.686 1.00 94.62 235 TRP A O 1
ATOM 2002 N N . ASP A 1 236 ? -0.590 14.190 -7.455 1.00 90.50 236 ASP A N 1
ATOM 2003 C CA . ASP A 1 236 ? 0.413 13.810 -8.455 1.00 90.50 236 ASP A CA 1
ATOM 2004 C C . ASP A 1 236 ? -0.233 13.384 -9.787 1.00 90.50 236 ASP A C 1
ATOM 2006 O O . ASP A 1 236 ? 0.168 13.812 -10.872 1.00 90.50 236 ASP A O 1
ATOM 2010 N N . LYS A 1 237 ? -1.310 12.593 -9.713 1.00 90.56 237 LYS A N 1
ATOM 2011 C CA . LYS A 1 237 ? -2.028 12.093 -10.892 1.00 90.56 237 LYS A CA 1
ATOM 2012 C C . LYS A 1 237 ? -2.791 13.195 -11.604 1.00 90.56 237 LYS A C 1
ATOM 2014 O O . LYS A 1 2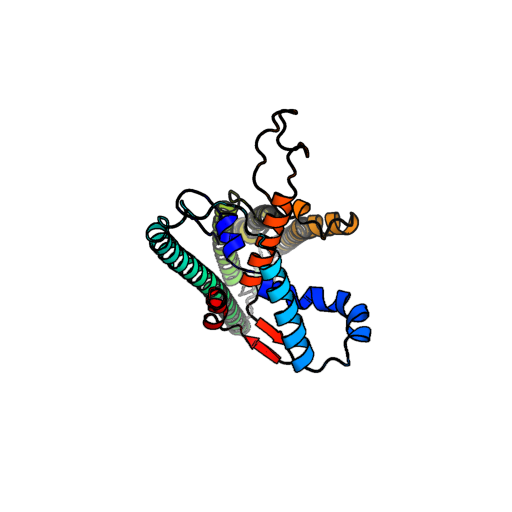37 ? -2.713 13.275 -12.831 1.00 90.56 237 LYS A O 1
ATOM 2019 N N . ILE A 1 238 ? -3.482 14.057 -10.860 1.00 93.94 238 ILE A N 1
ATOM 2020 C CA . ILE A 1 238 ? -4.174 15.215 -11.439 1.00 93.94 238 ILE A CA 1
ATOM 2021 C C . ILE A 1 238 ? -3.162 16.132 -12.125 1.00 93.94 238 ILE A C 1
ATOM 2023 O O . ILE A 1 238 ? -3.351 16.481 -13.289 1.00 93.94 238 ILE A O 1
ATOM 2027 N N . TYR A 1 239 ? -2.057 16.453 -11.449 1.00 93.94 239 TYR A N 1
ATOM 2028 C CA . TYR A 1 239 ? -1.014 17.327 -11.974 1.00 93.94 239 TYR A CA 1
ATOM 2029 C C . TYR A 1 239 ? -0.458 16.829 -13.318 1.00 93.94 239 TYR A C 1
ATOM 2031 O O . TYR A 1 239 ? -0.422 17.583 -14.296 1.00 93.94 239 TYR A O 1
ATOM 2039 N N . TYR A 1 240 ? -0.073 15.550 -13.406 1.00 92.06 240 TYR A N 1
ATOM 2040 C CA . TYR A 1 240 ? 0.475 14.993 -14.647 1.00 92.06 240 TYR A CA 1
ATOM 2041 C C . TYR A 1 240 ? -0.571 14.801 -15.747 1.00 92.06 240 TYR A C 1
ATOM 2043 O O . TYR A 1 240 ? -0.247 14.967 -16.927 1.00 92.06 240 TYR A O 1
ATOM 2051 N N . THR A 1 241 ? -1.822 14.518 -15.381 1.00 93.38 241 THR A N 1
ATOM 2052 C CA . THR A 1 241 ? -2.930 14.416 -16.342 1.00 93.38 241 THR A CA 1
ATOM 2053 C C . THR A 1 241 ? -3.241 15.778 -16.959 1.00 93.38 241 THR A C 1
ATOM 2055 O O . THR A 1 241 ? -3.273 15.897 -18.180 1.00 93.38 241 THR A O 1
ATOM 2058 N N . MET A 1 242 ? -3.366 16.832 -16.144 1.00 96.12 242 MET A N 1
ATOM 2059 C CA . MET A 1 242 ? -3.615 18.202 -16.620 1.00 96.12 242 MET A CA 1
ATOM 2060 C C . MET A 1 242 ? -2.493 18.730 -17.518 1.00 96.12 242 MET A C 1
ATOM 2062 O O . MET A 1 242 ? -2.741 19.499 -18.441 1.00 96.12 242 MET A O 1
ATOM 2066 N N . ARG A 1 243 ? -1.247 18.313 -17.269 1.00 95.31 243 ARG A N 1
ATOM 2067 C CA . ARG A 1 243 ? -0.090 18.679 -18.098 1.00 95.31 243 ARG A CA 1
ATOM 2068 C C . ARG A 1 243 ? 0.009 17.889 -19.408 1.00 95.31 243 ARG A C 1
ATOM 2070 O O . ARG A 1 243 ? 0.937 18.151 -20.168 1.00 95.31 243 ARG A O 1
ATOM 2077 N N . GLY A 1 244 ? -0.872 16.915 -19.657 1.00 94.38 244 GLY A N 1
ATOM 2078 C CA . GLY A 1 244 ? -0.781 16.021 -20.817 1.00 94.38 244 GLY A CA 1
ATOM 2079 C C . GLY A 1 244 ? 0.437 15.088 -20.778 1.00 94.38 244 GLY A C 1
ATOM 2080 O O . GLY A 1 244 ? 0.824 14.531 -21.798 1.00 94.38 244 GLY A O 1
ATOM 2081 N N . LYS A 1 245 ? 1.058 14.922 -19.603 1.00 92.69 245 LYS A N 1
ATOM 2082 C CA . LYS A 1 245 ? 2.301 14.159 -19.393 1.00 92.69 245 LYS A CA 1
ATOM 2083 C C . LYS A 1 245 ? 2.070 12.818 -18.693 1.00 92.69 245 LYS A C 1
ATOM 2085 O O . LYS A 1 245 ? 3.024 12.143 -18.328 1.00 92.69 245 LYS A O 1
ATOM 2090 N N . GLY A 1 246 ? 0.812 12.412 -18.515 1.00 86.50 246 GLY A N 1
ATOM 2091 C CA . GLY A 1 246 ? 0.452 11.187 -17.791 1.00 86.50 246 GLY A CA 1
ATOM 2092 C C . GLY A 1 246 ? 1.021 9.896 -18.395 1.00 86.50 246 GLY A C 1
ATOM 2093 O O . GLY A 1 246 ? 1.249 8.939 -17.662 1.00 86.50 246 GLY A O 1
ATOM 2094 N N . ASN A 1 247 ? 1.298 9.882 -19.703 1.00 87.44 247 ASN A N 1
ATOM 2095 C CA . ASN A 1 247 ? 1.832 8.710 -20.401 1.00 87.44 247 ASN A CA 1
ATOM 2096 C C . ASN A 1 247 ? 3.363 8.626 -20.390 1.00 87.44 247 ASN A C 1
ATOM 2098 O O . ASN A 1 247 ? 3.904 7.584 -20.753 1.00 87.44 247 ASN A O 1
ATOM 2102 N N . ASP A 1 248 ? 4.066 9.687 -19.985 1.00 90.12 248 ASP A N 1
ATOM 2103 C CA . ASP A 1 248 ? 5.525 9.716 -20.039 1.00 90.12 248 ASP A CA 1
ATOM 2104 C C . ASP A 1 248 ? 6.138 9.128 -18.744 1.00 90.12 248 ASP A C 1
ATOM 2106 O O . ASP A 1 248 ? 5.979 9.704 -17.658 1.00 90.12 248 ASP A O 1
ATOM 2110 N N . PRO A 1 249 ? 6.830 7.974 -18.836 1.00 89.31 249 PRO A N 1
ATOM 2111 C CA . PRO A 1 249 ? 7.412 7.269 -17.699 1.00 89.31 249 PRO A CA 1
ATOM 2112 C C . PRO A 1 249 ? 8.459 8.041 -16.913 1.00 89.31 249 PRO A C 1
ATOM 2114 O O . PRO A 1 249 ? 8.587 7.811 -15.707 1.00 89.31 249 PRO A O 1
ATOM 2117 N N . ASN A 1 250 ? 9.133 9.011 -17.524 1.00 87.19 250 ASN A N 1
ATOM 2118 C CA . ASN A 1 250 ? 10.150 9.812 -16.845 1.00 87.19 250 ASN A CA 1
ATOM 2119 C C . ASN A 1 250 ? 9.548 10.638 -15.690 1.00 87.19 250 ASN A C 1
ATOM 2121 O O . ASN A 1 250 ? 10.212 10.965 -14.696 1.00 87.19 250 ASN A O 1
ATOM 2125 N N . TYR A 1 251 ? 8.246 10.936 -15.761 1.00 87.75 251 TYR A N 1
ATOM 2126 C CA . TYR A 1 251 ? 7.564 11.687 -14.714 1.00 87.75 251 TYR A CA 1
ATOM 2127 C C . TYR A 1 251 ? 7.160 10.839 -13.517 1.00 87.75 251 TYR A C 1
ATOM 2129 O O . TYR A 1 251 ? 7.248 11.349 -12.404 1.00 87.75 251 TYR A O 1
ATOM 2137 N N . TYR A 1 252 ? 6.792 9.567 -13.686 1.00 87.62 252 TYR A N 1
ATOM 2138 C CA . TYR A 1 252 ? 6.297 8.730 -12.583 1.00 87.62 252 TYR A CA 1
ATOM 2139 C C . TYR A 1 252 ? 7.276 7.656 -12.104 1.00 87.62 252 TYR A C 1
ATOM 2141 O O . TYR A 1 252 ? 7.028 7.036 -11.067 1.00 87.62 252 TYR A O 1
ATOM 2149 N N . PHE A 1 253 ? 8.390 7.449 -12.802 1.00 88.25 253 PHE A N 1
ATOM 2150 C CA . PHE A 1 253 ? 9.418 6.481 -12.441 1.00 88.25 253 PHE A CA 1
ATOM 2151 C C . PHE A 1 253 ? 10.679 7.180 -11.930 1.00 88.25 253 PHE A C 1
ATOM 2153 O O . PHE A 1 253 ? 11.063 8.239 -12.419 1.00 88.25 253 PHE A O 1
ATOM 2160 N N . ILE A 1 254 ? 11.305 6.622 -10.897 1.00 82.81 254 ILE A N 1
ATOM 2161 C CA . ILE A 1 254 ? 12.604 7.083 -10.401 1.00 82.81 254 ILE A CA 1
ATOM 2162 C C . ILE A 1 254 ? 13.662 6.262 -11.134 1.00 82.81 254 ILE A C 1
ATOM 2164 O O . ILE A 1 254 ? 13.924 5.120 -10.750 1.00 82.81 254 ILE A O 1
ATOM 2168 N N . SER A 1 255 ? 14.233 6.817 -12.202 1.00 81.75 255 SER A N 1
ATOM 2169 C CA . SER A 1 255 ? 15.442 6.264 -12.818 1.00 81.75 255 SER A CA 1
ATOM 2170 C C . SER A 1 255 ? 16.653 6.470 -11.900 1.00 81.75 255 SER A C 1
ATOM 2172 O O . SER A 1 255 ? 16.568 7.134 -10.859 1.00 81.75 255 SER A O 1
ATOM 2174 N N . PHE A 1 256 ? 17.764 5.806 -12.226 1.00 72.81 256 PHE A N 1
ATOM 2175 C CA . PHE A 1 256 ? 19.019 5.941 -11.489 1.00 72.81 256 PHE A CA 1
ATOM 2176 C C . PHE A 1 256 ? 19.394 7.425 -11.348 1.00 72.81 256 PHE A C 1
ATOM 2178 O O . PHE A 1 256 ? 19.054 8.236 -12.206 1.00 72.81 256 PHE A O 1
ATOM 2185 N N . LYS A 1 257 ? 20.096 7.796 -10.268 1.00 62.62 257 LYS A N 1
ATOM 2186 C CA . LYS A 1 257 ? 20.728 9.119 -10.224 1.00 62.62 257 LYS A CA 1
ATOM 2187 C C . LYS A 1 257 ? 21.724 9.153 -11.373 1.00 62.62 257 LYS A C 1
ATOM 2189 O O . LYS A 1 257 ? 22.721 8.436 -11.300 1.00 62.62 257 LYS A O 1
ATOM 2194 N N . SER A 1 258 ? 21.425 9.932 -12.406 1.00 63.50 258 SER A N 1
ATOM 2195 C CA . SER A 1 258 ? 22.376 10.243 -13.462 1.00 63.50 258 SER A CA 1
ATOM 2196 C C . SER A 1 258 ? 23.666 10.680 -12.780 1.00 63.50 258 SER A C 1
ATOM 2198 O O . SER A 1 258 ? 23.617 11.433 -11.801 1.00 63.50 258 SER A O 1
ATOM 2200 N N . GLU A 1 259 ? 24.807 10.154 -13.217 1.00 75.56 259 GLU A N 1
ATOM 2201 C CA . GLU A 1 259 ? 26.090 10.673 -12.752 1.00 75.56 259 GLU A CA 1
ATOM 2202 C C . GLU A 1 259 ? 26.110 12.190 -12.965 1.00 75.56 259 GLU A C 1
ATOM 2204 O O . GLU A 1 259 ? 25.428 12.718 -13.850 1.00 75.56 259 GLU A O 1
ATOM 2209 N N . GLU A 1 260 ? 26.833 12.906 -12.104 1.00 81.44 260 GLU A N 1
ATOM 2210 C CA . GLU A 1 260 ? 26.937 14.352 -12.235 1.00 81.44 260 GLU A CA 1
ATOM 2211 C C . GLU A 1 260 ? 27.390 14.686 -13.660 1.00 81.44 260 GLU A C 1
ATOM 2213 O O . GLU A 1 260 ? 28.437 14.234 -14.122 1.00 81.44 260 GLU A O 1
ATOM 2218 N N . CYS A 1 261 ? 26.565 15.452 -14.369 1.00 83.44 261 CYS A N 1
ATOM 2219 C CA . CYS A 1 261 ? 26.809 15.812 -15.753 1.00 83.44 261 CYS A CA 1
ATOM 2220 C C . CYS A 1 261 ? 28.181 16.491 -15.863 1.00 83.44 261 CYS A C 1
ATOM 2222 O O . CYS A 1 261 ? 28.341 17.572 -15.294 1.00 83.44 261 CYS A O 1
ATOM 2224 N N . PRO A 1 262 ? 29.164 15.943 -16.602 1.00 87.88 262 PRO A N 1
ATOM 2225 C CA . PRO A 1 262 ? 30.528 16.478 -16.595 1.00 87.88 262 PRO A CA 1
ATOM 2226 C C . PRO A 1 262 ? 30.598 17.906 -17.155 1.00 87.88 262 PRO A C 1
ATOM 2228 O O . PRO A 1 262 ? 31.483 18.675 -16.790 1.00 87.88 262 PRO A O 1
ATOM 2231 N N . ILE A 1 263 ? 29.636 18.268 -18.012 1.00 91.56 263 ILE A N 1
ATOM 2232 C CA . ILE A 1 263 ? 29.524 19.591 -18.635 1.00 91.56 263 ILE A CA 1
ATOM 2233 C C . ILE A 1 263 ? 28.940 20.613 -17.650 1.00 91.56 263 ILE A C 1
ATOM 2235 O O . ILE A 1 263 ? 29.499 21.689 -17.465 1.00 91.56 263 ILE A O 1
ATOM 2239 N N . HIS A 1 264 ? 27.810 20.281 -17.020 1.00 90.06 264 HIS A N 1
ATOM 2240 C CA . HIS A 1 264 ? 27.030 21.237 -16.227 1.00 90.06 264 HIS A CA 1
ATOM 2241 C C . HIS A 1 264 ? 27.232 21.110 -14.719 1.00 90.06 264 HIS A C 1
ATOM 2243 O O . HIS A 1 264 ? 26.709 21.943 -13.985 1.00 90.06 264 HIS A O 1
ATOM 2249 N N . LYS A 1 265 ? 27.937 20.077 -14.247 1.00 89.50 265 LYS A N 1
ATOM 2250 C CA . LYS A 1 265 ? 28.110 19.763 -12.821 1.00 89.50 265 LYS A CA 1
ATOM 2251 C C . LYS A 1 265 ? 26.784 19.698 -12.050 1.00 89.50 265 LYS A C 1
ATOM 2253 O O . LYS A 1 265 ? 26.643 20.166 -10.924 1.00 89.50 265 LYS A O 1
ATOM 2258 N N . THR A 1 266 ? 25.753 19.173 -12.713 1.00 82.06 266 THR A N 1
ATOM 2259 C CA . THR A 1 266 ? 24.403 19.024 -12.158 1.00 82.06 266 THR A CA 1
ATOM 2260 C C . THR A 1 266 ? 23.868 17.624 -12.432 1.00 82.06 266 THR A C 1
ATOM 2262 O O . THR A 1 266 ? 24.149 17.027 -13.467 1.00 82.06 266 THR A O 1
ATOM 2265 N N . PHE A 1 267 ? 23.053 17.109 -11.512 1.00 75.94 267 PHE A N 1
ATOM 2266 C CA . PHE A 1 267 ? 22.393 15.799 -11.622 1.00 75.94 267 PHE A CA 1
ATOM 2267 C C . PHE A 1 267 ? 21.103 15.827 -12.462 1.00 75.94 267 PHE A C 1
ATOM 2269 O O . PHE A 1 267 ? 20.410 14.822 -12.557 1.00 75.94 267 PHE A O 1
ATOM 2276 N N . PHE A 1 268 ? 20.744 16.989 -13.020 1.00 71.12 268 PHE A N 1
ATOM 2277 C CA . PHE A 1 268 ? 19.464 17.226 -13.700 1.00 71.12 268 PHE A CA 1
ATOM 2278 C C . PHE A 1 268 ? 19.639 17.750 -15.133 1.00 71.12 268 PHE A C 1
ATOM 2280 O O . PHE A 1 268 ? 18.691 18.270 -15.720 1.00 71.12 268 PHE A O 1
ATOM 2287 N N . CYS A 1 269 ? 20.853 17.676 -15.688 1.00 76.94 269 CYS A N 1
ATOM 2288 C CA . CYS A 1 269 ? 21.092 18.076 -17.071 1.00 76.94 269 CYS A CA 1
ATOM 2289 C C . CYS A 1 269 ? 20.545 16.979 -18.008 1.00 76.94 269 CYS A C 1
ATOM 2291 O O . CYS A 1 269 ? 20.876 15.810 -17.841 1.00 76.94 269 CYS A O 1
ATOM 2293 N N . GLY A 1 270 ? 19.765 17.345 -19.028 1.00 72.62 270 GLY A N 1
ATOM 2294 C CA . GLY A 1 270 ? 19.295 16.402 -20.059 1.00 72.62 270 GLY A CA 1
ATOM 2295 C C . GLY A 1 270 ? 20.369 16.015 -21.086 1.00 72.62 270 GLY A C 1
ATOM 2296 O O . GLY A 1 270 ? 20.055 15.480 -22.141 1.00 72.62 270 GLY A O 1
ATOM 2297 N N . CYS A 1 271 ? 21.647 16.329 -20.841 1.00 78.00 271 CYS A N 1
ATOM 2298 C CA . CYS A 1 271 ? 22.729 16.062 -21.799 1.00 78.00 271 CYS A CA 1
ATOM 2299 C C . CYS A 1 271 ? 23.136 14.585 -21.852 1.00 78.00 271 CYS A C 1
ATOM 2301 O O . CYS A 1 271 ? 23.814 14.188 -22.793 1.00 78.00 271 CYS A O 1
ATOM 2303 N N . MET A 1 272 ? 22.752 13.804 -20.840 1.00 70.50 272 MET A N 1
ATOM 2304 C CA . MET A 1 272 ? 23.003 12.364 -20.746 1.00 70.50 272 MET A CA 1
ATOM 2305 C C . MET A 1 272 ? 21.713 11.544 -20.890 1.00 70.50 272 MET A C 1
ATOM 2307 O O . MET A 1 272 ? 21.757 10.334 -20.670 1.00 70.50 272 MET A O 1
ATOM 2311 N N . ASP A 1 273 ? 20.588 12.173 -21.265 1.00 67.19 273 ASP A N 1
ATOM 2312 C CA . ASP A 1 273 ? 19.329 11.472 -21.536 1.00 67.19 273 ASP A CA 1
ATOM 2313 C C . ASP A 1 273 ? 19.514 10.624 -22.795 1.00 67.19 273 ASP A C 1
ATOM 2315 O O . ASP A 1 273 ? 19.257 11.029 -23.929 1.00 67.19 273 ASP A O 1
ATOM 2319 N N . THR A 1 274 ? 20.053 9.433 -22.584 1.00 69.25 274 THR A N 1
ATOM 2320 C CA . THR A 1 274 ? 20.255 8.453 -23.632 1.00 69.25 274 THR A CA 1
ATOM 2321 C C . THR A 1 274 ? 18.920 7.766 -23.881 1.00 69.25 274 THR A C 1
ATOM 2323 O O . THR A 1 274 ? 18.220 7.359 -22.954 1.00 69.25 274 THR A O 1
ATOM 2326 N N . GLU A 1 275 ? 18.550 7.618 -25.154 1.00 73.69 275 GLU A N 1
ATOM 2327 C CA . GLU A 1 275 ? 17.347 6.895 -25.596 1.00 73.69 275 GLU A CA 1
ATOM 2328 C C . GLU A 1 275 ? 17.239 5.489 -24.960 1.00 73.69 275 GLU A C 1
ATOM 2330 O O . GLU A 1 275 ? 16.146 4.950 -24.766 1.00 73.69 275 GLU A O 1
ATOM 2335 N N . SER A 1 276 ? 18.375 4.926 -24.538 1.00 80.25 276 SER A N 1
ATOM 2336 C CA . SER A 1 276 ? 18.473 3.681 -23.781 1.00 80.25 276 SER A CA 1
ATOM 2337 C C . SER A 1 276 ? 17.756 3.714 -22.425 1.00 80.25 276 SER A C 1
ATOM 2339 O O . SER A 1 276 ? 17.116 2.717 -22.088 1.00 80.25 276 SER A O 1
ATOM 2341 N N . GLU A 1 277 ? 17.785 4.810 -21.656 1.00 82.44 277 GLU A N 1
ATOM 2342 C CA . GLU A 1 277 ? 17.131 4.865 -20.337 1.00 82.44 277 GLU A CA 1
ATOM 2343 C C . GLU A 1 277 ? 15.614 4.725 -20.452 1.00 82.44 277 GLU A C 1
ATOM 2345 O O . GLU A 1 277 ? 14.994 3.948 -19.720 1.00 82.44 277 GLU A O 1
ATOM 2350 N N . TYR A 1 278 ? 15.015 5.411 -21.425 1.00 86.19 278 TYR A N 1
ATOM 2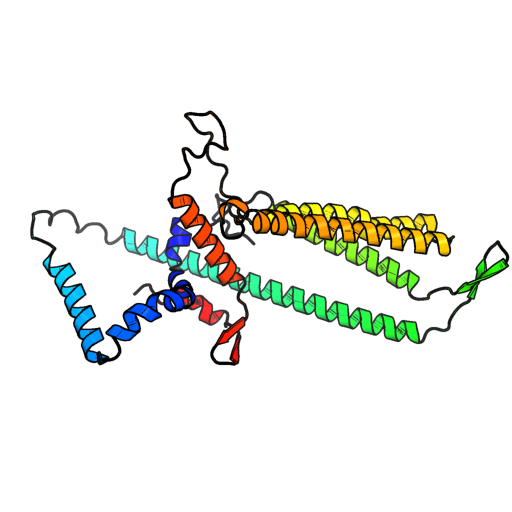351 C CA . TYR A 1 278 ? 13.583 5.313 -21.692 1.00 86.19 278 TYR A CA 1
ATOM 2352 C C . TYR A 1 278 ? 13.169 3.869 -22.018 1.00 86.19 278 TYR A C 1
ATOM 2354 O O . TYR A 1 278 ? 12.172 3.359 -21.495 1.00 86.19 278 TYR A O 1
ATOM 2362 N N . ILE A 1 279 ? 13.968 3.176 -22.837 1.00 87.38 279 ILE A N 1
ATOM 2363 C CA . ILE A 1 279 ? 13.749 1.767 -23.193 1.00 87.38 279 ILE A CA 1
ATOM 2364 C C . ILE A 1 279 ? 13.842 0.872 -21.949 1.00 87.38 279 ILE A C 1
ATOM 2366 O O . ILE A 1 279 ? 12.995 -0.006 -21.762 1.00 87.38 279 ILE A O 1
ATOM 2370 N N . VAL A 1 280 ? 14.827 1.106 -21.074 1.00 86.62 280 VAL A N 1
ATOM 2371 C CA . VAL A 1 280 ? 14.983 0.370 -19.808 1.00 86.62 280 VAL A CA 1
ATOM 2372 C C . VAL A 1 280 ? 13.745 0.553 -18.931 1.00 86.62 280 VAL A C 1
ATOM 2374 O O . VAL A 1 280 ? 13.152 -0.431 -18.487 1.00 86.62 280 VAL A O 1
ATOM 2377 N N . ILE A 1 281 ? 13.309 1.798 -18.717 1.00 89.06 281 ILE A N 1
ATOM 2378 C CA . ILE A 1 281 ? 12.143 2.105 -17.880 1.00 89.06 281 ILE A CA 1
ATOM 2379 C C . ILE A 1 281 ? 10.886 1.428 -18.434 1.00 89.06 281 ILE A C 1
ATOM 2381 O O . ILE A 1 281 ? 10.124 0.823 -17.677 1.00 89.06 281 ILE A O 1
ATOM 2385 N N . ARG A 1 282 ? 10.679 1.468 -19.755 1.00 89.31 282 ARG A N 1
ATOM 2386 C CA . ARG A 1 282 ? 9.536 0.812 -20.400 1.00 89.31 282 ARG A CA 1
ATOM 2387 C C . ARG A 1 282 ? 9.528 -0.698 -20.156 1.00 89.31 282 ARG A C 1
ATOM 2389 O O . ARG A 1 282 ? 8.492 -1.241 -19.779 1.00 89.31 282 ARG A O 1
ATOM 2396 N N . LYS A 1 283 ? 10.681 -1.361 -20.278 1.00 87.31 283 LYS A N 1
ATOM 2397 C CA . LYS A 1 283 ? 10.818 -2.792 -19.964 1.00 87.31 283 LYS A CA 1
ATOM 2398 C C . LYS A 1 283 ? 10.511 -3.092 -18.493 1.00 87.31 283 LYS A C 1
ATOM 2400 O O . LYS A 1 283 ? 9.841 -4.079 -18.199 1.00 87.31 283 LYS A O 1
ATOM 2405 N N . TYR A 1 284 ? 10.937 -2.231 -17.568 1.00 88.50 284 TYR A N 1
ATOM 2406 C CA . TYR A 1 284 ? 10.585 -2.364 -16.152 1.00 88.50 284 TYR A CA 1
ATOM 2407 C C . TYR A 1 284 ? 9.078 -2.222 -15.913 1.00 88.50 284 TYR A C 1
ATOM 2409 O O . TYR A 1 284 ? 8.505 -2.990 -15.144 1.00 88.50 284 TYR A O 1
ATOM 2417 N N . ILE A 1 285 ? 8.415 -1.274 -16.578 1.00 89.88 285 ILE A N 1
ATOM 2418 C CA . ILE A 1 285 ? 6.958 -1.102 -16.492 1.00 89.88 285 ILE A CA 1
ATOM 2419 C C . ILE A 1 285 ? 6.237 -2.350 -17.005 1.00 89.88 285 ILE A C 1
ATOM 2421 O O . ILE A 1 285 ? 5.315 -2.833 -16.346 1.00 89.88 285 ILE A O 1
ATOM 2425 N N . ASP A 1 286 ? 6.670 -2.894 -18.140 1.00 87.69 286 ASP A N 1
ATOM 2426 C CA . ASP A 1 286 ? 6.108 -4.124 -18.700 1.00 87.69 286 ASP A CA 1
ATOM 2427 C C . ASP A 1 286 ? 6.328 -5.312 -17.750 1.00 87.69 286 ASP A C 1
ATOM 2429 O O . ASP A 1 286 ? 5.407 -6.093 -17.503 1.00 87.69 286 ASP A O 1
ATOM 2433 N N . PHE A 1 287 ? 7.496 -5.390 -17.109 1.00 85.38 287 PHE A N 1
ATOM 2434 C CA . PHE A 1 287 ? 7.772 -6.374 -16.067 1.00 85.38 287 PHE A CA 1
ATOM 2435 C C . PHE A 1 287 ? 6.854 -6.215 -14.841 1.00 85.38 287 PHE A C 1
ATOM 2437 O O . PHE A 1 287 ? 6.314 -7.204 -14.337 1.00 85.38 287 PHE A O 1
ATOM 2444 N N . TYR A 1 288 ? 6.609 -4.986 -14.373 1.00 87.50 288 TYR A N 1
ATOM 2445 C CA . TYR A 1 288 ? 5.670 -4.724 -13.278 1.00 87.50 288 TYR A CA 1
ATOM 2446 C C . TYR A 1 288 ? 4.239 -5.132 -13.636 1.00 87.50 288 TYR A C 1
ATOM 2448 O O . TYR A 1 288 ? 3.583 -5.788 -12.824 1.00 87.50 288 TYR A O 1
ATOM 2456 N N . LYS A 1 289 ? 3.769 -4.799 -14.846 1.00 87.06 289 LYS A N 1
ATOM 2457 C CA . LYS A 1 289 ? 2.456 -5.227 -15.361 1.00 87.06 289 LYS A CA 1
ATOM 2458 C C . LYS A 1 289 ? 2.350 -6.749 -15.411 1.00 87.06 289 LYS A C 1
ATOM 2460 O O . LYS A 1 289 ? 1.359 -7.322 -14.965 1.00 87.06 289 LYS A O 1
ATOM 2465 N N . TYR A 1 290 ? 3.396 -7.413 -15.893 1.00 82.81 290 TYR A N 1
ATOM 2466 C CA . TYR A 1 290 ? 3.454 -8.868 -15.930 1.00 82.81 290 TYR A CA 1
ATOM 2467 C C . TYR A 1 290 ? 3.361 -9.488 -14.530 1.00 82.81 290 TYR A C 1
ATOM 2469 O O . TYR A 1 290 ? 2.636 -10.466 -14.317 1.00 82.81 290 TYR A O 1
ATOM 2477 N N . CYS A 1 291 ? 4.067 -8.916 -13.553 1.00 81.19 291 CYS A N 1
ATOM 2478 C CA . CYS A 1 291 ? 4.029 -9.391 -12.174 1.00 81.19 291 CYS A CA 1
ATOM 2479 C C . CYS A 1 291 ? 2.664 -9.150 -11.515 1.00 81.19 291 CYS A C 1
ATOM 2481 O O . CYS A 1 291 ? 2.193 -10.021 -10.782 1.00 81.19 291 CYS A O 1
ATOM 2483 N N . SER A 1 292 ? 2.010 -8.018 -11.790 1.00 83.00 292 SER A N 1
ATOM 2484 C CA . SER A 1 292 ? 0.717 -7.663 -11.189 1.00 83.00 292 SER A CA 1
ATOM 2485 C C . SER A 1 292 ? -0.476 -8.404 -11.801 1.00 83.00 292 SER A C 1
ATOM 2487 O O . SER A 1 292 ? -1.509 -8.546 -11.148 1.00 83.00 292 SER A O 1
ATOM 2489 N N . GLN A 1 293 ? -0.349 -8.929 -13.021 1.00 83.25 293 GLN A N 1
ATOM 2490 C CA . GLN A 1 293 ? -1.430 -9.660 -13.673 1.00 83.25 293 GLN A CA 1
ATOM 2491 C C . GLN A 1 293 ? -1.595 -11.069 -13.075 1.00 83.25 293 GLN A C 1
ATOM 2493 O O . GLN A 1 293 ? -0.799 -11.978 -13.335 1.00 83.25 293 GLN A O 1
ATOM 2498 N N . ILE A 1 294 ? -2.634 -11.249 -12.255 1.00 79.94 294 ILE A N 1
ATOM 2499 C CA . ILE A 1 294 ? -3.035 -12.544 -11.670 1.00 79.94 294 ILE A CA 1
ATOM 2500 C C . ILE A 1 294 ? -4.128 -13.203 -12.528 1.00 79.94 294 ILE A C 1
ATOM 2502 O O . ILE A 1 294 ? -4.092 -14.405 -12.799 1.00 79.94 294 ILE A O 1
ATOM 2506 N N . PHE A 1 295 ? -5.075 -12.396 -13.009 1.00 82.12 295 PHE A N 1
ATOM 2507 C CA . PHE A 1 295 ? -6.184 -12.825 -13.854 1.00 82.12 295 PHE A CA 1
ATOM 2508 C C . PHE A 1 295 ? -6.067 -12.207 -15.249 1.00 82.12 295 PHE A C 1
ATOM 2510 O O . PHE A 1 295 ? -5.667 -11.055 -15.409 1.00 82.12 295 PHE A O 1
ATOM 2517 N N . THR A 1 296 ? -6.439 -12.982 -16.262 1.00 84.94 296 THR A N 1
ATOM 2518 C CA . THR A 1 296 ? -6.543 -12.540 -17.658 1.00 84.94 296 THR A CA 1
ATOM 2519 C C . THR A 1 296 ? -7.968 -12.725 -18.128 1.00 84.94 296 THR A C 1
ATOM 2521 O O . THR A 1 296 ? -8.538 -13.802 -17.969 1.00 84.94 296 THR A O 1
ATOM 2524 N N . TYR A 1 297 ? -8.547 -11.687 -18.717 1.00 81.88 297 TYR A N 1
ATOM 2525 C CA . TYR A 1 297 ? -9.834 -11.799 -19.384 1.00 81.88 297 TYR A CA 1
ATOM 2526 C C . TYR A 1 297 ? -9.585 -12.039 -20.871 1.00 81.88 297 TYR A C 1
ATOM 2528 O O . TYR A 1 297 ? -8.970 -11.212 -21.537 1.00 81.88 297 TYR A O 1
ATOM 2536 N N . SER A 1 298 ? -10.003 -13.194 -21.388 1.00 86.19 298 SER A N 1
ATOM 2537 C CA . SER A 1 298 ? -9.904 -13.505 -22.820 1.00 86.19 298 SER A CA 1
ATOM 2538 C C . SER A 1 298 ? -11.130 -14.295 -23.261 1.00 86.19 298 SER A C 1
ATOM 2540 O O . SER A 1 298 ? -11.519 -15.259 -22.601 1.00 86.19 298 SER A O 1
ATOM 2542 N N . ASN A 1 299 ? -11.741 -13.891 -24.378 1.00 87.50 299 ASN A N 1
ATOM 2543 C CA . ASN A 1 299 ? -12.913 -14.545 -24.976 1.00 87.50 299 ASN A CA 1
ATOM 2544 C C . ASN A 1 299 ? -14.086 -14.723 -23.993 1.00 87.50 299 ASN A C 1
ATOM 2546 O O . ASN A 1 299 ? -14.622 -15.821 -23.863 1.00 87.50 299 ASN A O 1
ATOM 2550 N N . GLY A 1 300 ? -14.435 -13.676 -23.240 1.00 90.75 300 GLY A N 1
ATOM 2551 C CA . GLY A 1 300 ? -15.556 -13.722 -22.291 1.00 90.75 300 GLY A CA 1
ATOM 2552 C C . GLY A 1 300 ? -15.279 -14.469 -20.981 1.00 90.75 300 GLY A C 1
ATOM 2553 O O . GLY A 1 300 ? -16.126 -14.476 -20.096 1.00 90.75 300 GLY A O 1
ATOM 2554 N N . ASN A 1 301 ? -14.105 -15.092 -20.837 1.00 85.81 301 ASN A N 1
ATOM 2555 C CA . ASN A 1 301 ? -13.774 -15.936 -19.694 1.00 85.81 301 ASN A CA 1
ATOM 2556 C C . ASN A 1 301 ? -12.629 -15.344 -18.867 1.00 85.81 301 ASN A C 1
ATOM 2558 O O . ASN A 1 301 ? -11.605 -14.905 -19.404 1.00 85.81 301 ASN A O 1
ATOM 2562 N N . ILE A 1 302 ? -12.781 -15.399 -17.542 1.00 86.12 302 ILE A N 1
ATOM 2563 C CA . ILE A 1 302 ? -11.717 -15.080 -16.586 1.00 86.12 302 ILE A CA 1
ATOM 2564 C C . ILE A 1 302 ? -10.808 -16.306 -16.474 1.00 86.12 302 ILE A C 1
ATOM 2566 O O . ILE A 1 302 ? -11.207 -17.352 -15.968 1.00 86.12 302 ILE A O 1
ATOM 2570 N N . LYS A 1 303 ? -9.569 -16.182 -16.949 1.00 83.19 303 LYS A N 1
ATOM 2571 C CA . LYS A 1 303 ? -8.531 -17.207 -16.825 1.00 83.19 303 LYS A CA 1
ATOM 2572 C C . LYS A 1 303 ? -7.537 -16.789 -15.749 1.00 83.19 303 LYS A C 1
ATOM 2574 O O . LYS A 1 303 ? -6.883 -15.751 -15.865 1.00 83.19 303 LYS A O 1
ATOM 2579 N N . TYR A 1 304 ? -7.401 -17.614 -14.715 1.00 81.19 304 TYR A N 1
ATOM 2580 C CA . TYR A 1 304 ? -6.286 -17.517 -13.776 1.00 81.19 304 TYR A CA 1
ATOM 2581 C C . TYR A 1 304 ? -4.990 -17.875 -14.507 1.00 81.19 304 TYR A C 1
ATOM 2583 O O . TYR A 1 304 ? -4.891 -18.960 -15.093 1.00 81.19 304 TYR A O 1
ATOM 2591 N N . ILE A 1 305 ? -4.000 -16.979 -14.490 1.00 75.44 305 ILE A N 1
ATOM 2592 C CA . ILE A 1 305 ? -2.689 -17.307 -15.044 1.00 75.44 305 ILE A CA 1
ATOM 2593 C C . ILE A 1 305 ? -2.020 -18.255 -14.051 1.00 75.44 305 ILE A C 1
ATOM 2595 O O . ILE A 1 305 ? -1.513 -17.823 -13.016 1.00 75.44 305 ILE A O 1
ATOM 2599 N N . LYS A 1 306 ? -2.008 -19.555 -14.366 1.00 69.50 306 LYS A N 1
ATOM 2600 C CA . LYS A 1 306 ? -1.285 -20.537 -13.554 1.00 69.50 306 LYS A CA 1
ATOM 2601 C C . LYS A 1 306 ? 0.175 -20.090 -13.439 1.00 69.50 306 LYS A C 1
ATOM 2603 O O . LYS A 1 306 ? 0.829 -19.808 -14.441 1.00 69.50 306 LYS A O 1
ATOM 2608 N N . THR A 1 307 ? 0.719 -20.080 -12.228 1.00 64.50 307 THR A N 1
ATOM 2609 C CA . THR A 1 307 ? 2.146 -19.809 -11.975 1.00 64.50 307 THR A CA 1
ATOM 2610 C C . THR A 1 307 ? 3.052 -20.684 -12.846 1.00 64.50 307 THR A C 1
ATOM 2612 O O . THR A 1 307 ? 4.043 -20.209 -13.392 1.00 64.50 307 THR A O 1
ATOM 2615 N N . ASN A 1 308 ? 2.641 -21.928 -13.111 1.00 59.78 308 ASN A N 1
ATOM 2616 C CA . ASN A 1 308 ? 3.361 -22.841 -14.000 1.00 59.78 308 ASN A CA 1
ATOM 2617 C C . ASN A 1 308 ? 3.356 -22.426 -15.483 1.00 59.78 308 ASN A C 1
ATOM 2619 O O . ASN A 1 308 ? 4.296 -22.774 -16.189 1.00 59.78 308 ASN A O 1
ATOM 2623 N N . SER A 1 309 ? 2.355 -21.682 -15.972 1.00 56.25 309 SER A N 1
ATOM 2624 C CA . SER A 1 309 ? 2.362 -21.146 -17.345 1.00 56.25 309 SER A CA 1
ATOM 2625 C C . SER A 1 309 ? 3.147 -19.838 -17.463 1.00 56.25 309 SER A C 1
ATOM 2627 O O . SER A 1 309 ? 3.576 -19.496 -18.554 1.00 56.25 309 SER A O 1
ATOM 2629 N N . LYS A 1 310 ? 3.429 -19.135 -16.358 1.00 57.12 310 LYS A N 1
ATOM 2630 C CA . LYS A 1 310 ? 4.401 -18.022 -16.344 1.00 57.12 310 LYS A CA 1
ATOM 2631 C C . LYS A 1 310 ? 5.849 -18.490 -16.517 1.00 57.12 310 LYS A C 1
ATOM 2633 O O . LYS A 1 310 ? 6.691 -17.733 -16.990 1.00 57.12 310 LYS A O 1
ATOM 2638 N N . ASN A 1 311 ? 6.115 -19.774 -16.266 1.00 51.69 311 ASN A N 1
ATOM 2639 C CA . ASN A 1 311 ? 7.368 -20.409 -16.673 1.00 51.69 311 ASN A CA 1
ATOM 2640 C C . ASN A 1 311 ? 7.518 -20.503 -18.205 1.00 51.69 311 ASN A C 1
ATOM 2642 O O . ASN A 1 311 ? 8.543 -20.999 -18.656 1.00 51.69 311 ASN A O 1
ATOM 2646 N N . GLN A 1 312 ? 6.553 -20.048 -19.020 1.00 46.75 312 GLN A N 1
ATOM 2647 C CA . GLN A 1 312 ? 6.672 -20.069 -20.483 1.00 46.75 312 GLN A CA 1
ATOM 2648 C C . GLN A 1 312 ? 7.710 -19.098 -21.061 1.00 46.75 312 GLN A C 1
ATOM 2650 O O . GLN A 1 312 ? 8.071 -19.249 -22.223 1.00 46.75 312 GLN A O 1
ATOM 2655 N N . LEU A 1 313 ? 8.316 -18.229 -20.243 1.00 46.78 313 LEU A N 1
ATOM 2656 C CA . LEU A 1 313 ? 9.605 -17.599 -20.577 1.00 46.78 313 LEU A CA 1
ATOM 2657 C C . LEU A 1 313 ? 10.710 -18.628 -20.900 1.00 46.78 313 LEU A C 1
ATOM 2659 O O . LEU A 1 313 ? 11.730 -18.290 -21.487 1.00 46.78 313 LEU A O 1
ATOM 2663 N N . LYS A 1 314 ? 10.494 -19.901 -20.546 1.00 41.00 314 LYS A N 1
ATOM 2664 C CA . LYS A 1 314 ? 11.354 -21.037 -20.876 1.00 41.00 314 LYS A CA 1
ATOM 2665 C C . LYS A 1 314 ? 11.217 -21.534 -22.329 1.00 41.00 314 LYS A C 1
ATOM 2667 O O . LYS A 1 314 ? 12.049 -22.334 -22.731 1.00 41.00 314 LYS A O 1
ATOM 2672 N N . PHE A 1 315 ? 10.222 -21.098 -23.113 1.00 33.81 315 PHE A N 1
ATOM 2673 C CA . PHE A 1 315 ? 9.932 -21.670 -24.447 1.00 33.81 315 PHE A CA 1
ATOM 2674 C C . PHE A 1 315 ? 10.312 -20.790 -25.651 1.00 33.81 315 PHE A C 1
ATOM 2676 O O . PHE A 1 315 ? 9.820 -21.017 -26.750 1.00 33.81 315 PHE A O 1
ATOM 2683 N N . THR A 1 316 ? 11.207 -19.815 -25.486 1.00 32.84 316 THR A N 1
ATOM 2684 C CA . THR A 1 316 ? 11.747 -19.023 -26.618 1.00 32.84 316 THR A CA 1
ATOM 2685 C C . THR A 1 316 ? 13.274 -19.007 -26.677 1.00 32.84 316 THR A C 1
ATOM 2687 O O . THR A 1 316 ? 13.865 -18.078 -27.215 1.00 32.84 316 THR A O 1
ATOM 2690 N N . ILE A 1 317 ? 13.921 -20.036 -26.125 1.00 31.14 317 ILE A N 1
ATOM 2691 C CA . ILE A 1 317 ? 15.341 -20.314 -26.368 1.00 31.14 317 ILE A CA 1
ATOM 2692 C C . ILE A 1 317 ? 15.430 -21.735 -26.933 1.00 31.14 317 ILE A C 1
ATOM 2694 O O . ILE A 1 317 ? 15.840 -22.663 -26.239 1.00 31.14 317 ILE A O 1
ATOM 2698 N N . GLU A 1 318 ? 14.968 -21.906 -28.169 1.00 29.05 318 GLU A N 1
ATOM 2699 C CA . GLU A 1 318 ? 15.402 -22.999 -29.047 1.00 29.05 318 GLU A CA 1
ATOM 2700 C C . GLU A 1 318 ? 16.120 -22.405 -30.253 1.00 29.05 318 GLU A C 1
ATOM 2702 O O . GLU A 1 318 ? 15.589 -21.422 -30.824 1.00 29.05 318 GLU A O 1
#

pLDDT: mean 80.55, std 16.64, range [29.05, 98.19]

Radius of gyration: 29.4 Å; Cα contacts (8 Å, |Δi|>4): 186; chains: 1; bounding box: 68×45×87 Å

Nearest PDB structures (foldseek):
  7ewl-assembly1_A  TM=6.292E-01  e=3.885E-02  Homo sapiens
  7ewl-assembly1_B  TM=6.383E-01  e=1.585E-01  Homo sapiens
  7ewr-assembly1_B  TM=6.253E-01  e=1.953E-01  Homo sapiens
  7ewp-assembly1_A  TM=4.627E-01  e=4.049E-01  Homo sapiens
  7she-assembly1_B  TM=7.030E-01  e=2.640E+00  Homo sapiens

Organism: NCBI:txid1754190

Solvent-accessible surface area (backbone atoms only — not comparable to full-atom values): 18968 Å² total; per-residue (Å²): 140,80,53,66,60,93,85,46,78,42,73,53,70,70,62,58,61,70,56,60,64,63,79,71,53,62,72,70,59,56,69,74,58,37,76,72,52,49,79,75,53,80,79,66,51,76,66,54,57,52,49,51,54,52,53,53,52,51,55,60,58,69,66,66,70,91,70,93,80,88,82,82,84,87,80,64,75,75,67,56,55,62,52,53,57,52,51,56,50,53,53,51,52,48,53,50,49,53,48,49,51,53,50,50,55,52,49,53,51,50,54,51,53,52,51,51,52,51,51,53,50,50,51,58,59,57,70,71,53,81,88,44,72,46,73,45,98,86,70,48,79,39,80,52,68,83,57,54,68,55,48,54,54,47,34,53,52,49,44,54,54,51,51,55,50,48,55,54,43,61,65,54,69,80,56,55,74,38,53,49,62,59,57,46,49,46,55,39,48,54,49,41,48,58,39,37,36,52,40,48,53,51,38,54,76,71,35,49,92,42,59,71,60,31,54,52,47,52,52,50,42,43,52,50,36,54,51,51,43,51,46,58,69,44,47,64,56,52,54,31,49,77,68,73,43,65,85,47,59,80,78,48,38,36,66,69,84,53,69,65,30,88,88,76,74,33,69,79,60,75,87,74,73,47,75,62,57,59,55,51,53,51,51,52,51,52,50,52,51,58,69,69,55,55,66,43,82,56,94,96,38,84,41,71,62,50,69,77,63,66,54,53,76,69,74,78,78,128

Secondary structure (DSSP, 8-state):
---EETTEEB--HHHHHTT-THHHHTTTTHHHHHHHHHHHHTT--HHHHHHHHHHHHHHHHHT----S--SS-SS-TTHHHHHHHHHHHHHHHHHHHHHHHHHHHHHHHHHHHHHHHHHHHHHHHHHTSPPEEEE-TTS-EEEE-TTHHHHHHHHHHHHHHHHHHHHHHHHHTT-SSEETHHHHHHHHHHHHHHHTHHHHHHHHHHTTTSHHHHHHHHHHHHHHHHHHHHHHHHHHHHHHHHTT-TT-HHHHEE---PPPPTTTS-TT-GGG--HHHHHHHHHHHHHHHHHH--EEEETTEEEE--HHHHGGGGGS--

Mean predicted aligned error: 10.9 Å

Sequence (318 aa):
MYISTAQKLGMSYDELDRLNLQVFQNNDSNMAINDKELIKNQRKTMRETILFNIEKKLNEFGNFKEGEYWINHFQTSSTSIHSKKKEVSTLQELNKNVSYIHSLYSEVGVIYFVNLVIYIIVIIVYSRTKTKYIQEFNYEWRYQCPLINADFLMDFNELVLIFYQFFIIFKIWNYTYIFKYIKYFGYSLMVWILLGPLSNIIAYVTIYQKSYLYNKFTSSISGICYLILSILLIWDKIYYTMRGKGNDPNYYFISFKSEECPIHKTFFCGCMDTESEYIVIRKYIDFYKYCSQIFTYSNGNIKYIKTNSKNQLKFTIE